Protein AF-A0AAQ6IM57-F1 (afdb_monomer)

Structure (mmCIF, N/CA/C/O backbone):
data_AF-A0AAQ6IM57-F1
#
_entry.id   AF-A0AAQ6IM57-F1
#
loop_
_atom_site.group_PDB
_atom_site.id
_atom_site.type_symbol
_atom_site.label_atom_id
_atom_site.label_alt_id
_atom_site.label_comp_id
_atom_site.label_asym_id
_atom_site.label_entity_id
_atom_site.label_seq_id
_atom_site.pdbx_PDB_ins_code
_atom_site.Cartn_x
_atom_site.Cartn_y
_atom_site.Cartn_z
_atom_site.occupancy
_atom_site.B_iso_or_equiv
_atom_site.auth_seq_id
_atom_site.auth_comp_id
_atom_site.auth_asym_id
_atom_site.auth_atom_id
_atom_site.pdbx_PDB_model_num
ATOM 1 N N . MET A 1 1 ? -88.766 -4.071 154.453 1.00 49.75 1 MET A N 1
ATOM 2 C CA . MET A 1 1 ? -87.566 -4.905 154.187 1.00 49.75 1 MET A CA 1
ATOM 3 C C . MET A 1 1 ? -87.719 -5.924 153.037 1.00 49.75 1 MET A C 1
ATOM 5 O O . MET A 1 1 ? -86.747 -6.610 152.748 1.00 49.75 1 MET A O 1
ATOM 9 N N . ALA A 1 2 ? -88.861 -6.014 152.330 1.00 54.53 2 ALA A N 1
ATOM 10 C CA . ALA A 1 2 ? -89.051 -6.990 151.239 1.00 54.53 2 ALA A CA 1
ATOM 11 C C . ALA A 1 2 ? -88.450 -6.570 149.874 1.00 54.53 2 ALA A C 1
ATOM 13 O O . ALA A 1 2 ? -87.960 -7.420 149.140 1.00 54.53 2 ALA A O 1
ATOM 14 N N . GLY A 1 3 ? -88.419 -5.270 149.544 1.00 58.91 3 GLY A N 1
ATOM 15 C CA . GLY A 1 3 ? -88.018 -4.805 148.203 1.00 58.91 3 GLY A CA 1
ATOM 16 C C . GLY A 1 3 ? -86.523 -4.918 147.870 1.00 58.91 3 GLY A C 1
ATOM 17 O O . GLY A 1 3 ? -86.163 -5.169 146.726 1.00 58.91 3 GLY A O 1
ATOM 18 N N . ILE A 1 4 ? -85.636 -4.787 148.859 1.00 63.66 4 ILE A N 1
ATOM 19 C CA . ILE A 1 4 ? -84.183 -4.710 148.613 1.00 63.66 4 ILE A CA 1
ATOM 20 C C . ILE A 1 4 ? -83.611 -6.070 148.181 1.00 63.66 4 ILE A C 1
ATOM 22 O O . ILE A 1 4 ? -82.753 -6.132 147.306 1.00 63.66 4 ILE A O 1
ATOM 26 N N . LYS A 1 5 ? -84.134 -7.176 148.727 1.00 54.88 5 LYS A N 1
ATOM 27 C CA . LYS A 1 5 ? -83.675 -8.532 148.377 1.00 54.88 5 LYS A CA 1
ATOM 28 C C . LYS A 1 5 ? -84.007 -8.899 146.925 1.00 54.88 5 LYS A C 1
ATOM 30 O O . LYS A 1 5 ? -83.177 -9.495 146.246 1.00 54.88 5 LYS A O 1
ATOM 35 N N . ALA A 1 6 ? -85.181 -8.496 146.434 1.00 61.88 6 ALA A N 1
ATOM 36 C CA . ALA A 1 6 ? -85.581 -8.726 145.046 1.00 61.88 6 ALA A CA 1
ATOM 37 C C . ALA A 1 6 ? -84.719 -7.921 144.058 1.00 61.88 6 ALA A C 1
ATOM 39 O O . ALA A 1 6 ? -84.318 -8.441 143.021 1.00 61.88 6 ALA A O 1
ATOM 40 N N . LEU A 1 7 ? -84.380 -6.677 144.408 1.00 71.62 7 LEU A N 1
ATOM 41 C CA . LEU A 1 7 ? -83.592 -5.785 143.554 1.00 71.62 7 LEU A CA 1
ATOM 42 C C . LEU A 1 7 ? -82.141 -6.268 143.401 1.00 71.62 7 LEU A C 1
ATOM 44 O O . LEU A 1 7 ? -81.594 -6.237 142.302 1.00 71.62 7 LEU A O 1
ATOM 48 N N . ILE A 1 8 ? -81.554 -6.796 144.481 1.00 69.62 8 ILE A N 1
ATOM 49 C CA . ILE A 1 8 ? -80.212 -7.397 144.459 1.00 69.62 8 ILE A CA 1
ATOM 50 C C . ILE A 1 8 ? -80.204 -8.703 143.650 1.00 69.62 8 ILE A C 1
ATOM 52 O O . ILE A 1 8 ? -79.289 -8.935 142.865 1.00 69.62 8 ILE A O 1
ATOM 56 N N . SER A 1 9 ? -81.232 -9.548 143.785 1.00 65.44 9 SER A N 1
ATOM 57 C CA . SER A 1 9 ? -81.333 -10.770 142.975 1.00 65.44 9 SER A CA 1
ATOM 58 C C . SER A 1 9 ? -81.480 -10.458 141.483 1.00 65.44 9 SER A C 1
ATOM 60 O O . SER A 1 9 ? -80.925 -11.173 140.650 1.00 65.44 9 SER A O 1
ATOM 62 N N . LEU A 1 10 ? -82.218 -9.398 141.143 1.00 70.50 10 LEU A N 1
ATOM 63 C CA . LEU A 1 10 ? -82.420 -8.974 139.761 1.00 70.50 10 LEU A CA 1
ATOM 64 C C . LEU A 1 10 ? -81.133 -8.405 139.153 1.00 70.50 10 LEU A C 1
ATOM 66 O O . LEU A 1 10 ? -80.792 -8.752 138.023 1.00 70.50 10 LEU A O 1
ATOM 70 N N . SER A 1 11 ? -80.395 -7.574 139.900 1.00 67.75 11 SER A N 1
ATOM 71 C CA . SER A 1 11 ? -79.124 -7.023 139.418 1.00 67.75 11 SER A CA 1
ATOM 72 C C . SER A 1 11 ? -78.070 -8.113 139.224 1.00 67.75 11 SER A C 1
ATOM 74 O O . SER A 1 11 ? -77.354 -8.097 138.224 1.00 67.75 11 SER A O 1
ATOM 76 N N . PHE A 1 12 ? -78.024 -9.105 140.118 1.00 70.62 12 PHE A N 1
ATOM 77 C CA . PHE A 1 12 ? -77.094 -10.225 140.007 1.00 70.62 12 PHE A CA 1
ATOM 78 C C . PHE A 1 12 ? -77.422 -11.135 138.814 1.00 70.62 12 PHE A C 1
ATOM 80 O O . PHE A 1 12 ? -76.532 -11.476 138.036 1.00 70.62 12 PHE A O 1
ATOM 87 N N . GLY A 1 13 ? -78.703 -11.461 138.603 1.00 73.62 13 GLY A N 1
ATOM 88 C CA . GLY A 1 13 ? -79.141 -12.223 137.428 1.00 73.62 13 GLY A CA 1
ATOM 89 C C . GLY A 1 13 ? -78.864 -11.494 136.107 1.00 73.62 13 GLY A C 1
ATOM 90 O O . GLY A 1 13 ? -78.391 -12.108 135.151 1.00 73.62 13 GLY A O 1
ATOM 91 N N . GLY A 1 14 ? -79.083 -10.175 136.067 1.00 72.88 14 GLY A N 1
ATOM 92 C CA . GLY A 1 14 ? -78.789 -9.347 134.894 1.00 72.88 14 GLY A CA 1
ATOM 93 C C . GLY A 1 14 ? -77.295 -9.278 134.563 1.00 72.88 14 GLY A C 1
ATOM 94 O O . GLY A 1 14 ? -76.915 -9.426 133.402 1.00 72.88 14 GLY A O 1
ATOM 95 N N . ALA A 1 15 ? -76.439 -9.118 135.576 1.00 74.81 15 ALA A N 1
ATOM 96 C CA . ALA A 1 15 ? -74.989 -9.088 135.391 1.00 74.81 15 ALA A CA 1
ATOM 97 C C . ALA A 1 15 ? -74.440 -10.429 134.871 1.00 74.81 15 ALA A C 1
ATOM 99 O O . ALA A 1 15 ? -73.600 -10.442 133.972 1.00 74.81 15 ALA A O 1
ATOM 100 N N . ILE A 1 16 ? -74.953 -11.555 135.381 1.00 76.50 16 ILE A N 1
ATOM 101 C CA . ILE A 1 16 ? -74.572 -12.894 134.909 1.00 76.50 16 ILE A CA 1
ATOM 102 C C . ILE A 1 16 ? -75.012 -13.110 133.454 1.00 76.50 16 ILE A C 1
ATOM 104 O O . ILE A 1 16 ? -74.217 -13.581 132.643 1.00 76.50 16 ILE A O 1
ATOM 108 N N . GLY A 1 17 ? -76.240 -12.721 133.096 1.00 72.94 17 GLY A N 1
ATOM 109 C CA . GLY A 1 17 ? -76.742 -12.836 131.722 1.00 72.94 17 GLY A CA 1
ATOM 110 C C . GLY A 1 17 ? -75.932 -12.017 130.709 1.00 72.94 17 GLY A C 1
ATOM 111 O O . GLY A 1 17 ? -75.596 -12.519 129.638 1.00 72.94 17 GLY A O 1
ATOM 112 N N . LEU A 1 18 ? -75.551 -10.785 131.065 1.00 70.31 18 LEU A N 1
ATOM 113 C CA . LEU A 1 18 ? -74.711 -9.929 130.217 1.00 70.31 18 LEU A CA 1
ATOM 114 C C . LEU A 1 18 ? -73.282 -10.470 130.064 1.00 70.31 18 LEU A C 1
ATOM 116 O O . LEU A 1 18 ? -72.720 -10.407 128.971 1.00 70.31 18 LEU A O 1
ATOM 120 N N . MET A 1 19 ? -72.712 -11.047 131.126 1.00 71.19 19 MET A N 1
ATOM 121 C CA . MET A 1 19 ? -71.402 -11.706 131.072 1.00 71.19 19 MET A CA 1
ATOM 122 C C . MET A 1 19 ? -71.400 -12.912 130.127 1.00 71.19 19 MET A C 1
ATOM 124 O O . MET A 1 19 ? -70.510 -13.014 129.286 1.00 71.19 19 MET A O 1
ATOM 128 N N . PHE A 1 20 ? -72.403 -13.795 130.205 1.00 69.75 20 PHE A N 1
ATOM 129 C CA . PHE A 1 20 ? -72.496 -14.946 129.297 1.00 69.75 20 PHE A CA 1
ATOM 130 C C . PHE A 1 20 ? -72.681 -14.532 127.830 1.00 69.75 20 PHE A C 1
ATOM 132 O O . PHE A 1 20 ? -72.116 -15.172 126.944 1.00 69.75 20 PHE A O 1
ATOM 139 N N . LEU A 1 21 ? -73.410 -13.444 127.562 1.00 71.25 21 LEU A N 1
ATOM 140 C CA . LEU A 1 21 ? -73.594 -12.919 126.207 1.00 71.25 21 LEU A CA 1
ATOM 141 C C . LEU A 1 21 ? -72.287 -12.365 125.615 1.00 71.25 21 LEU A C 1
ATOM 143 O O . LEU A 1 21 ? -71.954 -12.666 124.469 1.00 71.25 21 LEU A O 1
ATOM 147 N N . MET A 1 22 ? -71.529 -11.591 126.400 1.00 70.81 22 MET A N 1
ATOM 148 C CA . MET A 1 22 ? -70.221 -11.080 125.976 1.00 70.81 22 MET A CA 1
ATOM 149 C C . MET A 1 22 ? -69.204 -12.204 125.780 1.00 70.81 22 MET A C 1
ATOM 151 O O . MET A 1 22 ? -68.445 -12.172 124.815 1.00 70.81 22 MET A O 1
ATOM 155 N N . LEU A 1 23 ? -69.235 -13.238 126.628 1.00 68.31 23 LEU A N 1
ATOM 156 C CA . LEU A 1 23 ? -68.392 -14.419 126.455 1.00 68.31 23 LEU A CA 1
ATOM 157 C C . LEU A 1 23 ? -68.743 -15.169 125.159 1.00 68.31 23 LEU A C 1
ATOM 159 O O . LEU A 1 23 ? -67.844 -15.553 124.422 1.00 68.31 23 LEU A O 1
ATOM 163 N N . GLY A 1 24 ? -70.032 -15.292 124.823 1.00 66.44 24 GLY A N 1
ATOM 164 C CA . GLY A 1 24 ? -70.489 -15.876 123.557 1.00 66.44 24 GLY A CA 1
ATOM 165 C C . GLY A 1 24 ? -70.050 -15.101 122.307 1.00 66.44 24 GLY A C 1
ATOM 166 O O . GLY A 1 24 ? -69.837 -15.714 121.267 1.00 66.44 24 GLY A O 1
ATOM 167 N N . CYS A 1 25 ? -69.857 -13.781 122.414 1.00 62.34 25 CYS A N 1
ATOM 168 C CA . CYS A 1 25 ? -69.345 -12.937 121.327 1.00 62.34 25 CYS A CA 1
ATOM 169 C C . CYS A 1 25 ? -67.805 -12.924 121.230 1.00 62.34 25 CYS A C 1
ATOM 171 O O . CYS A 1 25 ? -67.272 -12.419 120.248 1.00 62.34 25 CYS A O 1
ATOM 173 N N . ALA A 1 26 ? -67.095 -13.442 122.240 1.00 59.19 26 ALA A N 1
ATOM 174 C CA . ALA A 1 26 ? -65.631 -13.424 122.329 1.00 59.19 26 ALA A CA 1
ATOM 175 C C . ALA A 1 26 ? -64.972 -14.786 122.031 1.00 59.19 26 ALA A C 1
ATOM 177 O O . ALA A 1 26 ? -63.744 -14.888 122.058 1.00 59.19 26 ALA A O 1
ATOM 178 N N . LEU A 1 27 ? -65.752 -15.844 121.759 1.00 59.72 27 LEU A N 1
ATOM 179 C CA . LEU A 1 27 ? -65.190 -17.129 121.339 1.00 59.72 27 LEU A CA 1
ATOM 180 C C . LEU A 1 27 ? -64.710 -17.054 119.871 1.00 59.72 27 LEU A C 1
ATOM 182 O O . LEU A 1 27 ? -65.524 -16.817 118.979 1.00 59.72 27 LEU A O 1
ATOM 186 N N . PRO A 1 28 ? -63.432 -17.369 119.581 1.00 56.47 28 PRO A N 1
ATOM 187 C CA . PRO A 1 28 ? -62.804 -17.192 118.261 1.00 56.47 28 PRO A CA 1
ATOM 188 C C . PRO A 1 28 ? -63.335 -18.128 117.161 1.00 56.47 28 PRO A C 1
ATOM 190 O O . PRO A 1 28 ? -62.934 -18.022 116.008 1.00 56.47 28 PRO A O 1
ATOM 193 N N . VAL A 1 29 ? -64.226 -19.063 117.503 1.00 56.31 29 VAL A N 1
ATOM 194 C CA . VAL A 1 29 ? -64.855 -19.991 116.546 1.00 56.31 29 VAL A CA 1
ATOM 195 C C . VAL A 1 29 ? -66.086 -19.362 115.874 1.00 56.31 29 VAL A C 1
ATOM 197 O O . VAL A 1 29 ? -66.493 -19.800 114.803 1.00 56.31 29 VAL A O 1
ATOM 200 N N . TYR A 1 30 ? -66.654 -18.304 116.460 1.00 56.94 30 TYR A N 1
ATOM 201 C CA . TYR A 1 30 ? -67.825 -17.595 115.943 1.00 56.94 30 TYR A CA 1
ATOM 202 C C . TYR A 1 30 ? -67.564 -16.087 115.970 1.00 56.94 30 TYR A C 1
ATOM 204 O O . TYR A 1 30 ? -68.219 -15.358 116.710 1.00 56.94 30 TYR A O 1
ATOM 212 N N . ASP A 1 31 ? -66.592 -15.641 115.169 1.00 52.56 31 ASP A N 1
ATOM 213 C CA . ASP A 1 31 ? -66.135 -14.247 115.014 1.00 52.56 31 ASP A CA 1
ATOM 214 C C . ASP A 1 31 ? -67.212 -13.357 114.352 1.00 52.56 31 ASP A C 1
ATOM 216 O O . ASP A 1 31 ? -67.130 -12.909 113.208 1.00 52.56 31 ASP A O 1
ATOM 220 N N . LYS A 1 32 ? -68.356 -13.270 115.026 1.00 62.59 32 LYS A N 1
ATOM 221 C CA . LYS A 1 32 ? -69.653 -12.939 114.451 1.00 62.59 32 LYS A CA 1
ATOM 222 C C . LYS A 1 32 ? -70.500 -12.263 115.525 1.00 62.59 32 LYS A C 1
ATOM 224 O O . LYS A 1 32 ? -71.170 -12.910 116.323 1.00 62.59 32 LYS A O 1
ATOM 229 N N . TYR A 1 33 ? -70.532 -10.934 115.494 1.00 59.81 33 TYR A N 1
ATOM 230 C CA . TYR A 1 33 ? -71.241 -10.087 116.464 1.00 59.81 33 TYR A CA 1
ATOM 231 C C . TYR A 1 33 ? -72.782 -10.094 116.337 1.00 59.81 33 TYR A C 1
ATOM 233 O O . TYR A 1 33 ? -73.464 -9.300 116.985 1.00 59.81 33 TYR A O 1
ATOM 241 N N . TRP A 1 34 ? -73.361 -10.994 115.534 1.00 61.22 34 TRP A N 1
ATOM 242 C CA . TRP A 1 34 ? -74.810 -11.107 115.306 1.00 61.22 34 TRP A CA 1
ATOM 243 C C . TRP A 1 34 ? -75.671 -11.259 116.582 1.00 61.22 34 TRP A C 1
ATOM 245 O O . TRP A 1 34 ? -76.750 -10.662 116.618 1.00 61.22 34 TRP A O 1
ATOM 255 N N . PRO A 1 35 ? -75.236 -11.951 117.662 1.00 59.62 35 PRO A N 1
ATOM 256 C CA . PRO A 1 35 ? -76.005 -12.036 118.910 1.00 59.62 35 PRO A CA 1
ATOM 257 C C . PRO A 1 35 ? -76.187 -10.688 119.620 1.00 59.62 35 PRO A C 1
ATOM 259 O O . PRO A 1 35 ? -77.103 -10.526 120.422 1.00 59.62 35 PRO A O 1
ATOM 262 N N . LEU A 1 36 ? -75.352 -9.694 119.316 1.00 63.03 36 LEU A N 1
ATOM 263 C CA . LEU A 1 36 ? -75.440 -8.362 119.913 1.00 63.03 36 LEU A CA 1
ATOM 264 C C . LEU A 1 36 ? -76.657 -7.581 119.385 1.00 63.03 36 LEU A C 1
ATOM 266 O O . LEU A 1 36 ? -77.209 -6.733 120.082 1.00 63.03 36 LEU A O 1
ATOM 270 N N . PHE A 1 37 ? -77.152 -7.930 118.195 1.00 63.47 37 PHE A N 1
ATOM 271 C CA . PHE A 1 37 ? -78.381 -7.361 117.641 1.00 63.47 37 PHE A CA 1
ATOM 272 C C . PHE A 1 37 ? -79.637 -7.870 118.383 1.00 63.47 37 PHE A C 1
ATOM 274 O O . PHE A 1 37 ? -80.610 -7.131 118.540 1.00 63.47 37 PHE A O 1
ATOM 281 N N . LEU A 1 38 ? -79.592 -9.092 118.942 1.00 64.50 38 LEU A N 1
ATOM 282 C CA . LEU A 1 38 ? -80.638 -9.621 119.834 1.00 64.50 38 LEU A CA 1
ATOM 283 C C . LEU A 1 38 ? -80.748 -8.804 121.132 1.00 64.50 38 LEU A C 1
ATOM 285 O O . LEU A 1 38 ? -81.853 -8.608 121.636 1.00 64.50 38 LEU A O 1
ATOM 289 N N . LEU A 1 39 ? -79.628 -8.282 121.650 1.00 66.12 39 LEU A N 1
ATOM 290 C CA . LEU A 1 39 ? -79.601 -7.431 122.846 1.00 66.12 39 LEU A CA 1
ATOM 291 C C . LEU A 1 39 ? -80.349 -6.109 122.624 1.00 66.12 39 LEU A C 1
ATOM 293 O O . LEU A 1 39 ? -81.118 -5.684 123.486 1.00 66.12 39 LEU A O 1
ATOM 297 N N . PHE A 1 40 ? -80.164 -5.483 121.456 1.00 66.81 40 PHE A N 1
ATOM 298 C CA . PHE A 1 40 ? -80.878 -4.259 121.084 1.00 66.81 40 PHE A CA 1
ATOM 299 C C . PHE A 1 40 ? -82.399 -4.482 121.061 1.00 66.81 40 PHE A C 1
ATOM 301 O O . PHE A 1 40 ? -83.154 -3.722 121.670 1.00 66.81 40 PHE A O 1
ATOM 308 N N . PHE A 1 41 ? -82.853 -5.576 120.443 1.00 66.69 41 PHE A N 1
ATOM 309 C CA . PHE A 1 41 ? -84.271 -5.942 120.417 1.00 66.69 41 PHE A CA 1
ATOM 310 C C . PHE A 1 41 ? -84.838 -6.274 121.810 1.00 66.69 41 PHE A C 1
ATOM 312 O O . PHE A 1 41 ? -85.987 -5.935 122.103 1.00 66.69 41 PHE A O 1
ATOM 319 N N . TYR A 1 42 ? -84.036 -6.864 122.701 1.00 65.62 42 TYR A N 1
ATOM 320 C CA . TYR A 1 42 ? -84.451 -7.193 124.069 1.00 65.62 42 TYR A CA 1
ATOM 321 C C . TYR A 1 42 ? -84.683 -5.944 124.942 1.00 65.62 42 TYR A C 1
ATOM 323 O O . TYR A 1 42 ? -85.637 -5.905 125.719 1.00 65.62 42 TYR A O 1
ATOM 331 N N . ILE A 1 43 ? -83.863 -4.895 124.779 1.00 63.91 43 ILE A N 1
ATOM 332 C CA . ILE A 1 43 ? -84.022 -3.606 125.484 1.00 63.91 43 ILE A CA 1
ATOM 333 C C . ILE A 1 43 ? -85.232 -2.819 124.962 1.00 63.91 43 ILE A C 1
ATOM 335 O O . ILE A 1 43 ? -85.903 -2.139 125.739 1.00 63.91 43 ILE A O 1
ATOM 339 N N . LEU A 1 44 ? -85.541 -2.916 123.665 1.00 63.94 44 LEU A N 1
ATOM 340 C CA . LEU A 1 44 ? -86.701 -2.239 123.077 1.00 63.94 44 LEU A CA 1
ATOM 341 C C . LEU A 1 44 ? -88.040 -2.882 123.472 1.00 63.94 44 LEU A C 1
ATOM 343 O O . LEU A 1 44 ? -89.048 -2.185 123.519 1.00 63.94 44 LEU A O 1
ATOM 347 N N . SER A 1 45 ? -88.067 -4.178 123.791 1.00 64.06 45 SER A N 1
ATOM 348 C CA . SER A 1 45 ? -89.289 -4.935 124.114 1.00 64.06 45 SER A CA 1
ATOM 349 C C . SER A 1 45 ? -90.183 -4.338 125.230 1.00 64.06 45 SER A C 1
ATOM 351 O O . SER A 1 45 ? -91.398 -4.263 125.039 1.00 64.06 45 SER A O 1
ATOM 353 N N . PRO A 1 46 ? -89.666 -3.845 126.376 1.00 58.50 46 PRO A N 1
ATOM 354 C CA . PRO A 1 46 ? -90.504 -3.230 127.415 1.00 58.50 46 PRO A CA 1
ATOM 355 C C . PRO A 1 46 ? -90.978 -1.800 127.096 1.00 58.50 46 PRO A C 1
ATOM 357 O O . PRO A 1 46 ? -91.885 -1.301 127.765 1.00 58.50 46 PRO A O 1
ATOM 360 N N . ILE A 1 47 ? -90.396 -1.123 126.099 1.00 61.50 47 ILE A N 1
ATOM 361 C CA . ILE A 1 47 ? -90.678 0.293 125.805 1.00 61.50 47 ILE A CA 1
ATOM 362 C C . ILE A 1 47 ? -92.142 0.512 125.362 1.00 61.50 47 ILE A C 1
ATOM 364 O O . ILE A 1 47 ? -92.802 1.376 125.944 1.00 61.50 47 ILE A O 1
ATOM 368 N N . PRO A 1 48 ? -92.722 -0.282 124.440 1.00 58.31 48 PRO A N 1
ATOM 369 C CA . PRO A 1 48 ? -94.118 -0.128 124.026 1.00 58.31 48 PRO A CA 1
ATOM 370 C C . PRO A 1 48 ? -95.109 -0.436 125.154 1.00 58.31 48 PRO A C 1
ATOM 372 O O . PRO A 1 48 ? -96.126 0.245 125.291 1.00 58.31 48 PRO A O 1
ATOM 375 N N . TYR A 1 49 ? -94.794 -1.417 126.010 1.00 59.78 49 TYR A N 1
ATOM 376 C CA . TYR A 1 49 ? -95.623 -1.767 127.166 1.00 59.78 49 TYR A CA 1
ATOM 377 C C . TYR A 1 49 ? -95.663 -0.623 128.190 1.00 59.78 49 TYR A C 1
ATOM 379 O O . TYR A 1 49 ? -96.738 -0.241 128.659 1.00 59.78 49 TYR A O 1
ATOM 387 N N . CYS A 1 50 ? -94.509 -0.011 128.473 1.00 59.69 50 CYS A N 1
ATOM 388 C CA . CYS A 1 50 ? -94.398 1.153 129.351 1.00 59.69 50 CYS A CA 1
ATOM 389 C C . CYS A 1 50 ? -95.120 2.394 128.803 1.00 59.69 50 CYS A C 1
ATOM 391 O O . CYS A 1 50 ? -95.714 3.133 129.588 1.00 59.69 50 CYS A O 1
ATOM 393 N N . ILE A 1 51 ? -95.099 2.619 127.484 1.00 59.56 51 ILE A N 1
ATOM 394 C CA . ILE A 1 51 ? -95.810 3.736 126.841 1.00 59.56 51 ILE A CA 1
ATOM 395 C C . ILE A 1 51 ? -97.326 3.522 126.919 1.00 59.56 51 ILE A C 1
ATOM 397 O O . ILE A 1 51 ? -98.037 4.425 127.353 1.00 59.56 51 ILE A O 1
ATOM 401 N N . SER A 1 52 ? -97.818 2.314 126.612 1.00 56.44 52 SER A N 1
ATOM 402 C CA . SER A 1 52 ? -99.258 2.013 126.680 1.00 56.44 52 SER A CA 1
ATOM 403 C C . SER A 1 52 ? -99.839 2.229 128.081 1.00 56.44 52 SER A C 1
ATOM 405 O O . SER A 1 52 ? -100.961 2.701 128.223 1.00 56.44 52 SER A O 1
ATOM 407 N N . ARG A 1 53 ? -99.053 1.953 129.131 1.00 56.12 53 ARG A N 1
ATOM 408 C CA . ARG A 1 53 ? -99.492 2.078 130.525 1.00 56.12 53 ARG A CA 1
ATOM 409 C C . ARG A 1 53 ? -99.566 3.527 131.013 1.00 56.12 53 ARG A C 1
ATOM 411 O O . ARG A 1 53 ? -100.340 3.792 131.918 1.00 56.12 53 ARG A O 1
ATOM 418 N N . ARG A 1 54 ? -98.794 4.449 130.424 1.00 58.97 54 ARG A N 1
ATOM 419 C CA . ARG A 1 54 ? -98.842 5.886 130.763 1.00 58.97 54 ARG A CA 1
ATOM 420 C C . ARG A 1 54 ? -99.972 6.640 130.059 1.00 58.97 54 ARG A C 1
ATOM 422 O O . ARG A 1 54 ? -100.347 7.705 130.521 1.00 58.97 54 ARG A O 1
ATOM 429 N N . VAL A 1 55 ? -100.493 6.105 128.954 1.00 56.06 55 VAL A N 1
ATOM 430 C CA . VAL A 1 55 ? -101.584 6.720 128.171 1.00 56.06 55 VAL A CA 1
ATOM 431 C C . VAL A 1 55 ? -102.973 6.314 128.697 1.00 56.06 55 VAL A C 1
ATOM 433 O O . VAL A 1 55 ? -103.964 6.951 128.370 1.00 56.06 55 VAL A O 1
ATOM 436 N N . VAL A 1 56 ? -103.058 5.283 129.546 1.00 53.22 56 VAL A N 1
ATOM 437 C CA . VAL A 1 56 ? -104.318 4.791 130.143 1.00 53.22 56 VAL A CA 1
ATOM 438 C C . VAL A 1 56 ? -104.884 5.733 131.214 1.00 53.22 56 VAL A C 1
ATOM 440 O O . VAL A 1 56 ? -106.080 5.673 131.474 1.00 53.22 56 VAL A O 1
ATOM 443 N N . ASP A 1 57 ? -104.066 6.605 131.807 1.00 53.12 57 ASP A N 1
ATOM 444 C CA . ASP A 1 57 ? -104.511 7.442 132.929 1.00 53.12 57 ASP A CA 1
ATOM 445 C C . ASP A 1 57 ? -105.282 8.706 132.502 1.00 53.12 57 ASP A C 1
ATOM 447 O O . ASP A 1 57 ? -105.963 9.291 133.336 1.00 53.12 57 ASP A O 1
ATOM 451 N N . ASP A 1 58 ? -105.272 9.084 131.218 1.00 50.78 58 ASP A N 1
ATOM 452 C CA . ASP A 1 58 ? -106.025 10.241 130.722 1.00 50.78 58 ASP A CA 1
ATOM 453 C C . ASP A 1 58 ? -106.702 9.935 129.370 1.00 50.78 58 ASP A C 1
ATOM 455 O O . ASP A 1 58 ? -106.049 9.877 128.329 1.00 50.78 58 ASP A O 1
ATOM 459 N N . THR A 1 59 ? -108.041 9.875 129.362 1.00 49.75 59 THR A N 1
ATOM 460 C CA . THR A 1 59 ? -108.947 9.875 128.182 1.00 49.75 59 THR A CA 1
ATOM 461 C C . THR A 1 59 ? -109.333 8.498 127.596 1.00 49.75 59 THR A C 1
ATOM 463 O O . THR A 1 59 ? -108.605 7.879 126.819 1.00 49.75 59 THR A O 1
ATOM 466 N N . ASP A 1 60 ? -110.578 8.079 127.853 1.00 56.59 60 ASP A N 1
ATOM 467 C CA . ASP A 1 60 ? -111.142 6.740 127.573 1.00 56.59 60 ASP A CA 1
ATOM 468 C C . ASP A 1 60 ? -111.248 6.310 126.088 1.00 56.59 60 ASP A C 1
ATOM 470 O O . ASP A 1 60 ? -111.628 5.177 125.799 1.00 56.59 60 ASP A O 1
ATOM 474 N N . SER A 1 61 ? -110.908 7.160 125.111 1.00 55.53 61 SER A N 1
ATOM 475 C CA . SER A 1 61 ? -111.049 6.838 123.671 1.00 55.53 61 SER A CA 1
ATOM 476 C C . SER A 1 61 ? -109.726 6.533 122.949 1.00 55.53 61 SER A C 1
ATOM 478 O O . SER A 1 61 ? -109.710 5.731 122.019 1.00 55.53 61 SER A O 1
ATOM 480 N N . ALA A 1 62 ? -108.601 7.126 123.373 1.00 52.97 62 ALA A N 1
ATOM 481 C CA . ALA A 1 62 ? -107.285 6.943 122.733 1.00 52.97 62 ALA A CA 1
ATOM 482 C C . ALA A 1 62 ? -106.526 5.689 123.229 1.00 52.97 62 ALA A C 1
ATOM 484 O O . ALA A 1 62 ? -105.588 5.211 122.586 1.00 52.97 62 ALA A O 1
ATOM 485 N N . SER A 1 63 ? -106.962 5.126 124.358 1.00 58.62 63 SER A N 1
ATOM 486 C CA . SER A 1 63 ? -106.306 4.027 125.078 1.00 58.62 63 SER A CA 1
ATOM 487 C C . SER A 1 63 ? -106.262 2.693 124.302 1.00 58.62 63 SER A C 1
ATOM 489 O O . SER A 1 63 ? -105.258 1.978 124.345 1.00 58.62 63 SER A O 1
ATOM 491 N N . ASN A 1 64 ? -107.291 2.370 123.506 1.00 61.25 64 ASN A N 1
ATOM 492 C CA . ASN A 1 64 ? -107.368 1.075 122.811 1.00 61.25 64 ASN A CA 1
ATOM 493 C C . ASN A 1 64 ? -106.399 0.959 121.616 1.00 61.25 64 ASN A C 1
ATOM 495 O O . ASN A 1 64 ? -105.753 -0.075 121.452 1.00 61.25 64 ASN A O 1
ATOM 499 N N . ALA A 1 65 ? -106.217 2.025 120.828 1.00 62.19 65 ALA A N 1
ATOM 500 C CA . ALA A 1 65 ? -105.331 2.013 119.657 1.00 62.19 65 ALA A CA 1
ATOM 501 C C . ALA A 1 65 ? -103.839 1.961 120.039 1.00 62.19 65 ALA A C 1
ATOM 503 O O . ALA A 1 65 ? -103.044 1.262 119.410 1.00 62.19 65 ALA A O 1
ATOM 504 N N . CYS A 1 66 ? -103.448 2.669 121.105 1.00 61.25 66 CYS A N 1
ATOM 505 C CA . CYS A 1 66 ? -102.067 2.665 121.594 1.00 61.25 66 CYS A CA 1
ATOM 506 C C . CYS A 1 66 ? -101.659 1.281 122.130 1.00 61.25 66 CYS A C 1
ATOM 508 O O . CYS A 1 66 ? -100.523 0.836 121.949 1.00 61.25 66 CYS A O 1
ATOM 510 N N . LYS A 1 67 ? -102.609 0.562 122.737 1.00 61.41 67 LYS A N 1
ATOM 511 C CA . LYS A 1 67 ? -102.405 -0.799 123.237 1.00 61.41 67 LYS A CA 1
ATOM 512 C C . LYS A 1 67 ? -102.226 -1.816 122.106 1.00 61.41 67 LYS A C 1
ATOM 514 O O . LYS A 1 67 ? -101.323 -2.646 122.190 1.00 61.41 67 LYS A O 1
ATOM 519 N N . GLU A 1 68 ? -103.019 -1.728 121.038 1.00 67.12 68 GLU A N 1
ATOM 520 C CA . GLU A 1 68 ? -102.854 -2.593 119.860 1.00 67.12 68 GLU A CA 1
ATOM 521 C C . GLU A 1 68 ? -101.530 -2.335 119.131 1.00 67.12 68 GLU A C 1
ATOM 523 O O . GLU A 1 68 ? -100.814 -3.284 118.804 1.00 67.12 68 GLU A O 1
ATOM 528 N N . LEU A 1 69 ? -101.139 -1.066 118.963 1.00 67.12 69 LEU A N 1
ATOM 529 C CA . LEU A 1 69 ? -99.848 -0.703 118.370 1.00 67.12 69 LEU A CA 1
ATOM 530 C C . LEU A 1 69 ? -98.672 -1.253 119.196 1.00 67.12 69 LEU A C 1
ATOM 532 O O . LEU A 1 69 ? -97.702 -1.764 118.637 1.00 67.12 69 LEU A O 1
ATOM 536 N N . ALA A 1 70 ? -98.761 -1.191 120.528 1.00 64.81 70 ALA A N 1
ATOM 537 C CA . ALA A 1 70 ? -97.728 -1.718 121.414 1.00 64.81 70 ALA A CA 1
ATOM 538 C C . ALA A 1 70 ? -97.569 -3.244 121.300 1.00 64.81 70 ALA A C 1
ATOM 540 O O . ALA A 1 70 ? -96.443 -3.753 121.300 1.00 64.81 70 ALA A O 1
ATOM 541 N N . ILE A 1 71 ? -98.679 -3.975 121.162 1.00 66.56 71 ILE A N 1
ATOM 542 C CA . ILE A 1 71 ? -98.675 -5.429 120.938 1.00 66.56 71 ILE A CA 1
ATOM 543 C C . ILE A 1 71 ? -98.123 -5.763 119.542 1.00 66.56 71 ILE A C 1
ATOM 545 O O . ILE A 1 71 ? -97.322 -6.686 119.390 1.00 66.56 71 ILE A O 1
ATOM 549 N N . PHE A 1 72 ? -98.474 -4.985 118.517 1.00 72.12 72 PHE A N 1
ATOM 550 C CA . PHE A 1 72 ? -97.953 -5.188 117.164 1.00 72.12 72 PHE A CA 1
ATOM 551 C C . PHE A 1 72 ? -96.436 -4.967 117.094 1.00 72.12 72 PHE A C 1
ATOM 553 O O . PHE A 1 72 ? -95.702 -5.796 116.552 1.00 72.12 72 PHE A O 1
ATOM 560 N N . LEU A 1 73 ? -95.944 -3.888 117.711 1.00 69.19 73 LEU A N 1
ATOM 561 C CA . LEU A 1 73 ? -94.521 -3.554 117.713 1.00 69.19 73 LEU A CA 1
ATOM 562 C C . LEU A 1 73 ? -93.688 -4.594 118.474 1.00 69.19 73 LEU A C 1
ATOM 564 O O . LEU A 1 73 ? -92.629 -5.001 118.001 1.00 69.19 73 LEU A O 1
ATOM 568 N N . THR A 1 74 ? -94.177 -5.073 119.621 1.00 66.25 74 THR A N 1
ATOM 569 C CA . THR A 1 74 ? -93.498 -6.137 120.381 1.00 66.25 74 THR A CA 1
ATOM 570 C C . THR A 1 74 ? -93.442 -7.446 119.598 1.00 66.25 74 THR A C 1
ATOM 572 O O . THR A 1 74 ? -92.401 -8.100 119.580 1.00 66.25 74 THR A O 1
ATOM 575 N N . THR A 1 75 ? -94.501 -7.787 118.861 1.00 72.88 75 THR A N 1
ATOM 576 C CA . THR A 1 75 ? -94.512 -8.981 118.004 1.00 72.88 75 THR A CA 1
ATOM 577 C C . THR A 1 75 ? -93.516 -8.850 116.841 1.00 72.88 75 THR A C 1
ATOM 579 O O . THR A 1 75 ? -92.754 -9.779 116.574 1.00 72.88 75 THR A O 1
ATOM 582 N N . GLY A 1 76 ? -93.437 -7.678 116.198 1.00 71.06 76 GLY A N 1
ATOM 583 C CA . GLY A 1 76 ? -92.474 -7.406 115.123 1.00 71.06 76 GLY A CA 1
ATOM 584 C C . GLY A 1 76 ? -91.010 -7.447 115.581 1.00 71.06 76 GLY A C 1
ATOM 585 O O . GLY A 1 76 ? -90.156 -7.984 114.872 1.00 71.06 76 GLY A O 1
ATOM 586 N N . ILE A 1 77 ? -90.725 -6.953 116.790 1.00 71.75 77 ILE A N 1
ATOM 587 C CA . ILE A 1 77 ? -89.398 -7.030 117.422 1.00 71.75 77 ILE A CA 1
ATOM 588 C C . ILE A 1 77 ? -88.996 -8.492 117.666 1.00 71.75 77 ILE A C 1
ATOM 590 O O . ILE A 1 77 ? -87.879 -8.886 117.330 1.00 71.75 77 ILE A O 1
ATOM 594 N N . VAL A 1 78 ? -89.908 -9.319 118.187 1.00 69.19 78 VAL A N 1
ATOM 595 C CA . VAL A 1 78 ? -89.638 -10.742 118.453 1.00 69.19 78 VAL A CA 1
ATOM 596 C C . VAL A 1 78 ? -89.410 -11.519 117.155 1.00 69.19 78 VAL A C 1
ATOM 598 O O . VAL A 1 78 ? -88.447 -12.273 117.055 1.00 69.19 78 VAL A O 1
ATOM 601 N N . ILE A 1 79 ? -90.237 -11.309 116.128 1.00 76.12 79 ILE A N 1
ATOM 602 C CA . ILE A 1 79 ? -90.072 -11.989 114.833 1.00 76.12 79 ILE A CA 1
ATOM 603 C C . ILE A 1 79 ? -88.745 -11.589 114.167 1.00 76.12 79 ILE A C 1
ATOM 605 O O . ILE A 1 79 ? -88.030 -12.446 113.648 1.00 76.12 79 ILE A O 1
ATOM 609 N N . SER A 1 80 ? -88.374 -10.307 114.231 1.00 70.50 80 SER A N 1
ATOM 610 C CA . SER A 1 80 ? -87.114 -9.804 113.662 1.00 70.50 80 SER A CA 1
ATOM 611 C C . SER A 1 80 ? -85.884 -10.373 114.373 1.00 70.50 80 SER A C 1
ATOM 613 O O . SER A 1 80 ? -84.894 -10.698 113.717 1.00 70.50 80 SER A O 1
ATOM 615 N N . ALA A 1 81 ? -85.966 -10.554 115.695 1.00 67.31 81 ALA A N 1
ATOM 616 C CA . ALA A 1 81 ? -84.917 -11.181 116.492 1.00 67.31 81 ALA A CA 1
ATOM 617 C C . ALA A 1 81 ? -84.624 -12.624 116.032 1.00 67.31 81 ALA A C 1
ATOM 619 O O . ALA A 1 81 ? -83.462 -13.019 115.965 1.00 67.31 81 ALA A O 1
ATOM 620 N N . PHE A 1 82 ? -85.647 -13.390 115.640 1.00 65.88 82 PHE A N 1
ATOM 621 C CA . PHE A 1 82 ? -85.461 -14.757 115.138 1.00 65.88 82 PHE A CA 1
ATOM 622 C C . PHE A 1 82 ? -85.135 -14.838 113.635 1.00 65.88 82 PHE A C 1
ATOM 624 O O . PHE A 1 82 ? -84.433 -15.757 113.219 1.00 65.88 82 PHE A O 1
ATOM 631 N N . GLY A 1 83 ? -85.612 -13.900 112.809 1.00 67.19 83 GLY A N 1
ATOM 632 C CA . GLY A 1 83 ? -85.456 -13.965 111.348 1.00 67.19 83 GLY A CA 1
ATOM 633 C C . GLY A 1 83 ? -84.097 -13.495 110.812 1.00 67.19 83 GLY A C 1
ATOM 634 O O . GLY A 1 83 ? -83.551 -14.101 109.889 1.00 67.19 83 GLY A O 1
ATOM 635 N N . LEU A 1 84 ? -83.526 -12.432 111.385 1.00 66.19 84 LEU A N 1
ATOM 636 C CA . LEU A 1 84 ? -82.321 -11.778 110.855 1.00 66.19 84 LEU A CA 1
ATOM 637 C C . LEU A 1 84 ? -81.055 -12.669 110.849 1.00 66.19 84 LEU A C 1
ATOM 639 O O . LEU A 1 84 ? -80.341 -12.666 109.843 1.00 66.19 84 LEU A O 1
ATOM 643 N N . PRO A 1 85 ? -80.773 -13.472 111.897 1.00 63.06 85 PRO A N 1
ATOM 644 C CA . PRO A 1 85 ? -79.579 -14.323 111.932 1.00 63.06 85 PRO A CA 1
ATOM 645 C C . PRO A 1 85 ? -79.559 -15.408 110.841 1.00 63.06 85 PRO A C 1
ATOM 647 O O . PRO A 1 85 ? -78.491 -15.834 110.407 1.00 63.06 85 PRO A O 1
ATOM 650 N N . ILE A 1 86 ? -80.731 -15.845 110.369 1.00 67.56 86 ILE A N 1
ATOM 651 C CA . ILE A 1 86 ? -80.870 -16.933 109.388 1.00 67.56 86 ILE A CA 1
ATOM 652 C C . ILE A 1 86 ? -80.523 -16.464 107.968 1.00 67.56 86 ILE A C 1
ATOM 654 O O . ILE A 1 86 ? -79.948 -17.224 107.188 1.00 67.56 86 ILE A O 1
ATOM 658 N N . VAL A 1 87 ? -80.845 -15.215 107.623 1.00 68.31 87 VAL A N 1
ATOM 659 C CA . VAL A 1 87 ? -80.621 -14.669 106.274 1.00 68.31 87 VAL A CA 1
ATOM 660 C C . VAL A 1 87 ? -79.130 -14.449 106.007 1.00 68.31 87 VAL A C 1
ATOM 662 O O . VAL A 1 87 ? -78.630 -14.803 104.941 1.00 68.31 87 VAL A O 1
ATOM 665 N N . PHE A 1 88 ? -78.394 -13.941 106.996 1.00 64.69 88 PHE A N 1
ATOM 666 C CA . PHE A 1 88 ? -76.963 -13.662 106.853 1.00 64.69 88 PHE A CA 1
ATOM 667 C C . PHE A 1 88 ? -76.098 -14.920 106.739 1.00 64.69 88 PHE A C 1
ATOM 669 O O . PHE A 1 88 ? -75.092 -14.900 106.036 1.00 64.69 88 PHE A O 1
ATOM 676 N N . ALA A 1 89 ? -76.507 -16.033 107.354 1.00 62.31 89 ALA A N 1
ATOM 677 C CA . ALA A 1 89 ? -75.775 -17.296 107.259 1.00 62.31 89 ALA A CA 1
ATOM 678 C C . ALA A 1 89 ? -75.772 -17.899 105.839 1.00 62.31 89 ALA A C 1
ATOM 680 O O . ALA A 1 89 ? -74.875 -18.670 105.511 1.00 62.31 89 ALA A O 1
ATOM 681 N N . ARG A 1 90 ? -76.751 -17.559 104.987 1.00 63.03 90 ARG A N 1
ATOM 682 C CA . ARG A 1 90 ? -76.834 -18.086 103.612 1.00 63.03 90 ARG A CA 1
ATOM 683 C C . ARG A 1 90 ? -76.077 -17.246 102.580 1.00 63.03 90 ARG A C 1
ATOM 685 O O . ARG A 1 90 ? -75.588 -17.804 101.610 1.00 63.03 90 ARG A O 1
ATOM 692 N N . ALA A 1 91 ? -75.930 -15.940 102.801 1.00 65.06 91 ALA A N 1
ATOM 693 C CA . ALA A 1 91 ? -75.317 -15.031 101.827 1.00 65.06 91 ALA A CA 1
ATOM 694 C C . ALA A 1 91 ? -73.790 -15.201 101.664 1.00 65.06 91 ALA A C 1
ATOM 696 O O . ALA A 1 91 ? -73.243 -14.863 100.618 1.00 65.06 91 ALA A O 1
ATOM 697 N N . GLU A 1 92 ? -73.087 -15.714 102.677 1.00 65.50 92 GLU A N 1
ATOM 698 C CA . GLU A 1 92 ? -71.627 -15.894 102.609 1.00 65.50 92 GLU A CA 1
ATOM 699 C C . GLU A 1 92 ? -71.195 -17.107 101.783 1.00 65.50 92 GLU A C 1
ATOM 701 O O . GLU A 1 92 ? -70.137 -17.067 101.159 1.00 65.50 92 GLU A O 1
ATOM 706 N N . VAL A 1 93 ? -72.003 -18.168 101.754 1.00 65.88 93 VAL A N 1
ATOM 707 C CA . VAL A 1 93 ? -71.661 -19.406 101.037 1.00 65.88 93 VAL A CA 1
ATOM 708 C C . VAL A 1 93 ? -71.668 -19.164 99.524 1.00 65.88 93 VAL A C 1
ATOM 710 O O . VAL A 1 93 ? -70.694 -19.484 98.847 1.00 65.88 93 VAL A O 1
ATOM 713 N N . ASP A 1 94 ? -72.691 -18.474 99.015 1.00 70.88 94 ASP A N 1
ATOM 714 C CA . ASP A 1 94 ? -72.836 -18.190 97.580 1.00 70.88 94 ASP A CA 1
ATOM 715 C C . ASP A 1 94 ? -71.719 -17.282 97.028 1.00 70.88 94 ASP A C 1
ATOM 717 O O . ASP A 1 94 ? -71.295 -17.418 95.877 1.00 70.88 94 ASP A O 1
ATOM 721 N N . LEU A 1 95 ? -71.204 -16.353 97.842 1.00 73.06 95 LEU A N 1
ATOM 722 C CA . LEU A 1 95 ? -70.163 -15.413 97.416 1.00 73.06 95 LEU A CA 1
ATOM 723 C C . LEU A 1 95 ? -68.791 -16.089 97.270 1.00 73.06 95 LEU A C 1
ATOM 725 O O . LEU A 1 95 ? -68.023 -15.755 96.363 1.00 73.06 95 LEU A O 1
ATOM 729 N N . VAL A 1 96 ? -68.481 -17.040 98.154 1.00 72.75 96 VAL A N 1
ATOM 730 C CA . VAL A 1 96 ? -67.202 -17.761 98.147 1.00 72.75 96 VAL A CA 1
ATOM 731 C C . VAL A 1 96 ? -67.114 -18.700 96.942 1.00 72.75 96 VAL A C 1
ATOM 733 O O . VAL A 1 96 ? -66.074 -18.741 96.277 1.00 72.75 96 VAL A O 1
ATOM 736 N N . ASP A 1 97 ? -68.206 -19.384 96.601 1.00 73.00 97 ASP A N 1
ATOM 737 C CA . ASP A 1 97 ? -68.244 -20.289 95.448 1.00 73.00 97 ASP A CA 1
ATOM 738 C C . ASP A 1 97 ? -68.123 -19.534 94.112 1.00 73.00 97 ASP A C 1
ATOM 740 O O . ASP A 1 97 ? -67.353 -19.940 93.233 1.00 73.00 97 ASP A O 1
ATOM 744 N N . LEU A 1 98 ? -68.773 -18.370 93.984 1.00 76.81 98 LEU A N 1
ATOM 745 C CA . LEU A 1 98 ? -68.685 -17.526 92.787 1.00 76.81 98 LEU A CA 1
ATOM 746 C C . LEU A 1 98 ? -67.255 -17.006 92.537 1.00 76.81 98 LEU A C 1
ATOM 748 O O . LEU A 1 98 ? -66.775 -16.982 91.399 1.00 76.81 98 LEU A O 1
ATOM 752 N N . LEU A 1 99 ? -66.553 -16.597 93.599 1.00 75.56 99 LEU A N 1
ATOM 753 C CA . LEU A 1 99 ? -65.173 -16.112 93.508 1.00 75.56 99 LEU A CA 1
ATOM 754 C C . LEU A 1 99 ? -64.206 -17.223 93.090 1.00 75.56 99 LEU A C 1
ATOM 756 O O . LEU A 1 99 ? -63.315 -16.989 92.271 1.00 75.56 99 LEU A O 1
ATOM 760 N N . ARG A 1 100 ? -64.407 -18.443 93.597 1.00 72.12 100 ARG A N 1
ATOM 761 C CA . ARG A 1 100 ? -63.566 -19.599 93.268 1.00 72.12 100 ARG A CA 1
ATOM 762 C C . ARG A 1 100 ? -63.688 -19.987 91.795 1.00 72.12 100 ARG A C 1
ATOM 764 O O . ARG A 1 100 ? -62.680 -20.261 91.148 1.00 72.12 100 ARG A O 1
ATOM 771 N N . GLN A 1 101 ? -64.903 -19.941 91.252 1.00 78.38 101 GLN A N 1
ATOM 772 C CA . GLN A 1 101 ? -65.174 -20.266 89.852 1.00 78.38 101 GLN A CA 1
ATOM 773 C C . GLN A 1 101 ? -64.572 -19.229 88.885 1.00 78.38 101 GLN A C 1
ATOM 775 O O . GLN A 1 101 ? -64.021 -19.594 87.846 1.00 78.38 101 GLN A O 1
ATOM 780 N N . ARG A 1 102 ? -64.591 -17.939 89.254 1.00 82.06 102 ARG A N 1
ATOM 781 C CA . ARG A 1 102 ? -63.948 -16.862 88.478 1.00 82.06 102 ARG A CA 1
ATOM 782 C C . ARG A 1 102 ? -62.424 -16.958 88.459 1.00 82.06 102 ARG A C 1
ATOM 784 O O . ARG A 1 102 ? -61.813 -16.655 87.440 1.00 82.06 102 ARG A O 1
ATOM 791 N N . LEU A 1 103 ? -61.817 -17.374 89.568 1.00 80.88 103 LEU A N 1
ATOM 792 C CA . LEU A 1 103 ? -60.362 -17.465 89.693 1.00 80.88 103 LEU A CA 1
ATOM 793 C C . LEU A 1 103 ? -59.787 -18.592 88.818 1.00 80.88 103 LEU A C 1
ATOM 795 O O . LEU A 1 103 ? -58.751 -18.401 88.194 1.00 80.88 103 LEU A O 1
ATOM 799 N N . VAL A 1 104 ? -60.491 -19.724 88.699 1.00 77.75 104 VAL A N 1
ATOM 800 C CA . VAL A 1 104 ? -60.097 -20.826 87.798 1.00 77.75 104 VAL A CA 1
ATOM 801 C C . VAL A 1 104 ? -60.141 -20.398 86.328 1.00 77.75 104 VAL A C 1
ATOM 803 O O . VAL A 1 104 ? -59.171 -20.622 85.609 1.00 77.75 104 VAL A O 1
ATOM 806 N N . LEU A 1 105 ? -61.213 -19.721 85.897 1.00 74.62 105 LEU A N 1
ATOM 807 C CA . LEU A 1 105 ? -61.317 -19.203 84.526 1.00 74.62 105 LEU A CA 1
ATOM 808 C C . LEU A 1 105 ? -60.223 -18.173 84.209 1.00 74.62 105 LEU A C 1
ATOM 810 O O . LEU A 1 105 ? -59.617 -18.247 83.145 1.00 74.62 105 LEU A O 1
ATOM 814 N N . LEU A 1 106 ? -59.926 -17.263 85.147 1.00 71.19 106 LEU A N 1
ATOM 815 C CA . LEU A 1 106 ? -58.845 -16.282 84.995 1.00 71.19 106 LEU A CA 1
ATOM 816 C C . LEU A 1 106 ? -57.458 -16.936 84.909 1.00 71.19 106 LEU A C 1
ATOM 818 O O . LEU A 1 106 ? -56.596 -16.442 84.189 1.00 71.19 106 LEU A O 1
ATOM 822 N N . VAL A 1 107 ? -57.228 -18.046 85.618 1.00 75.62 107 VAL A N 1
ATOM 823 C CA . VAL A 1 107 ? -55.962 -18.794 85.550 1.00 75.62 107 VAL A CA 1
ATOM 824 C C . VAL A 1 107 ? -55.811 -19.529 84.214 1.00 75.62 107 VAL A C 1
ATOM 826 O O . VAL A 1 107 ? -54.727 -19.491 83.639 1.00 75.62 107 VAL A O 1
ATOM 829 N N . GLU A 1 108 ? -56.871 -20.151 83.686 1.00 74.62 108 GLU A N 1
ATOM 830 C CA . GLU A 1 108 ? -56.843 -20.790 82.356 1.00 74.62 108 GLU A CA 1
ATOM 831 C C . GLU A 1 108 ? -56.749 -19.780 81.199 1.00 74.62 108 GLU A C 1
ATOM 833 O O . GLU A 1 108 ? -56.183 -20.068 80.144 1.00 74.62 108 GLU A O 1
ATOM 838 N N . GLU A 1 109 ? -57.333 -18.592 81.349 1.00 71.12 109 GLU A N 1
ATOM 839 C CA . GLU A 1 109 ? -57.161 -17.489 80.397 1.00 71.12 109 GLU A CA 1
ATOM 840 C C . GLU A 1 109 ? -55.722 -16.959 80.450 1.00 71.12 109 GLU A C 1
ATOM 842 O O . GLU A 1 109 ? -55.048 -16.911 79.424 1.00 71.12 109 GLU A O 1
ATOM 847 N N . SER A 1 110 ? -55.184 -16.740 81.656 1.00 73.50 110 SER A N 1
ATOM 848 C CA . SER A 1 110 ? -53.791 -16.333 81.853 1.00 73.50 110 SER A CA 1
ATOM 849 C C . SER A 1 110 ? -52.775 -17.367 81.350 1.00 73.50 110 SER A C 1
ATOM 851 O O . SER A 1 110 ? -51.709 -16.973 80.872 1.00 73.50 110 SER A O 1
ATOM 853 N N . SER A 1 111 ? -53.064 -18.672 81.435 1.00 77.56 111 SER A N 1
ATOM 854 C CA . SER A 1 111 ? -52.166 -19.706 80.907 1.00 77.56 111 SER A CA 1
ATOM 855 C C . SER A 1 111 ? -52.153 -19.719 79.380 1.00 77.56 111 SER A C 1
ATOM 857 O O . SER A 1 111 ? -51.079 -19.807 78.791 1.00 77.56 111 SER A O 1
ATOM 859 N N . ARG A 1 112 ? -53.322 -19.573 78.738 1.00 80.75 112 ARG A N 1
ATOM 860 C CA . ARG A 1 112 ? -53.435 -19.470 77.274 1.00 80.75 112 ARG A CA 1
ATOM 861 C C . ARG A 1 112 ? -52.751 -18.211 76.750 1.00 80.75 112 ARG A C 1
ATOM 863 O O . ARG A 1 112 ? -51.997 -18.300 75.785 1.00 80.75 112 ARG A O 1
ATOM 870 N N . ASP A 1 113 ? -52.934 -17.081 77.427 1.00 82.75 113 ASP A N 1
ATOM 871 C CA . ASP A 1 113 ? -52.262 -15.827 77.082 1.00 82.75 113 ASP A CA 1
ATOM 872 C C . ASP A 1 113 ? -50.740 -15.954 77.188 1.00 82.75 113 ASP A C 1
ATOM 874 O O . ASP A 1 113 ? -50.026 -15.535 76.280 1.00 82.75 113 ASP A O 1
ATOM 878 N N . MET A 1 114 ? -50.226 -16.594 78.246 1.00 81.50 114 MET A N 1
ATOM 879 C CA . MET A 1 114 ? -48.790 -16.842 78.418 1.00 81.50 114 MET A CA 1
ATOM 880 C C . MET A 1 114 ? -48.213 -17.740 77.311 1.00 81.50 114 MET A C 1
ATOM 882 O O . MET A 1 114 ? -47.078 -17.540 76.873 1.00 81.50 114 MET A O 1
ATOM 886 N N . GLU A 1 115 ? -48.988 -18.710 76.829 1.00 86.12 115 GLU A N 1
ATOM 887 C CA . GLU A 1 115 ? -48.592 -19.622 75.755 1.00 86.12 115 GLU A CA 1
ATOM 888 C C . GLU A 1 115 ? -48.563 -18.921 74.388 1.00 86.12 115 GLU A C 1
ATOM 890 O O . GLU A 1 115 ? -47.595 -19.076 73.638 1.00 86.12 115 GLU A O 1
ATOM 895 N N . VAL A 1 116 ? -49.556 -18.067 74.113 1.00 86.00 116 VAL A N 1
ATOM 896 C CA . VAL A 1 116 ? -49.594 -17.197 72.926 1.00 86.00 116 VAL A CA 1
ATOM 897 C C . VAL A 1 116 ? -48.431 -16.206 72.945 1.00 86.00 116 VAL A C 1
ATOM 899 O O . VAL A 1 116 ? -47.729 -16.071 71.946 1.00 86.00 116 VAL A O 1
ATOM 902 N N . LEU A 1 117 ? -48.157 -15.561 74.083 1.00 85.75 117 LEU A N 1
ATOM 903 C CA . LEU A 1 117 ? -47.033 -14.629 74.232 1.00 85.75 117 LEU A CA 1
ATOM 904 C C . LEU A 1 117 ? -45.685 -15.324 74.004 1.00 85.75 117 LEU A C 1
ATOM 906 O O . LEU A 1 117 ? -44.797 -14.761 73.363 1.00 85.75 117 LEU A O 1
ATOM 910 N N . ARG A 1 118 ? -45.543 -16.571 74.474 1.00 90.62 118 ARG A N 1
ATOM 911 C CA . ARG A 1 118 ? -44.351 -17.389 74.222 1.00 90.62 118 ARG A CA 1
ATOM 912 C C . ARG A 1 118 ? -44.201 -17.728 72.738 1.00 90.62 118 ARG A C 1
ATOM 914 O O . ARG A 1 118 ? -43.089 -17.650 72.217 1.00 90.62 118 ARG A O 1
ATOM 921 N N . GLN A 1 119 ? -45.293 -18.078 72.060 1.00 92.69 119 GLN A N 1
ATOM 922 C CA . GLN A 1 119 ? -45.272 -18.369 70.628 1.00 92.69 119 GLN A CA 1
ATOM 923 C C . GLN A 1 119 ? -44.927 -17.121 69.805 1.00 92.69 119 GLN A C 1
ATOM 925 O O . GLN A 1 119 ? -43.991 -17.168 69.008 1.00 92.69 119 GLN A O 1
ATOM 930 N N . VAL A 1 120 ? -45.579 -15.986 70.075 1.00 94.00 120 VAL A N 1
ATOM 931 C CA . VAL A 1 120 ? -45.276 -14.697 69.431 1.00 94.00 120 VAL A CA 1
ATOM 932 C C . VAL A 1 120 ? -43.823 -14.286 69.679 1.00 94.00 120 VAL A C 1
ATOM 934 O O . VAL A 1 120 ? -43.148 -13.858 68.750 1.00 94.00 120 VAL A O 1
ATOM 937 N N . GLY A 1 121 ? -43.295 -14.479 70.892 1.00 92.06 121 GLY A N 1
ATOM 938 C CA . GLY A 1 121 ? -41.885 -14.217 71.194 1.00 92.06 121 GLY A CA 1
ATOM 939 C C . GLY A 1 121 ? -40.918 -15.091 70.385 1.00 92.06 121 GLY A C 1
ATOM 940 O O . GLY A 1 121 ? -39.895 -14.599 69.910 1.00 92.06 121 GLY A O 1
ATOM 941 N N . SER A 1 122 ? -41.249 -16.371 70.179 1.00 92.12 122 SER A N 1
ATOM 942 C CA . SER A 1 122 ? -40.435 -17.275 69.355 1.00 92.12 122 SER A CA 1
ATOM 943 C C . SER A 1 122 ? -40.476 -16.925 67.864 1.00 92.12 122 SER A C 1
ATOM 945 O O . SER A 1 122 ? -39.443 -16.979 67.197 1.00 92.12 122 SER A O 1
ATOM 947 N N . GLU A 1 123 ? -41.634 -16.500 67.350 1.00 95.62 123 GLU A N 1
ATOM 948 C CA . GLU A 1 123 ? -41.768 -16.038 65.968 1.00 95.62 123 GLU A CA 1
ATOM 949 C C . GLU A 1 123 ? -41.053 -14.704 65.751 1.00 95.62 123 GLU A C 1
ATOM 951 O O . GLU A 1 123 ? -40.359 -14.556 64.751 1.00 95.62 123 GLU A O 1
ATOM 956 N N . LEU A 1 124 ? -41.125 -13.773 66.708 1.00 94.06 124 LEU A N 1
ATOM 957 C CA . LEU A 1 124 ? -40.403 -12.501 66.641 1.00 94.06 124 LEU A CA 1
ATOM 958 C C . LEU A 1 124 ? -38.882 -12.716 66.609 1.00 94.06 124 LEU A C 1
ATOM 960 O O . LEU A 1 124 ? -38.195 -12.099 65.802 1.00 94.06 124 LEU A O 1
ATOM 964 N N . LEU A 1 125 ? -38.355 -13.627 67.436 1.00 93.44 125 LEU A N 1
ATOM 965 C CA . LEU A 1 125 ? -36.934 -13.995 67.416 1.00 93.44 125 LEU A CA 1
ATOM 966 C C . LEU A 1 125 ? -36.526 -14.665 66.096 1.00 93.44 125 LEU A C 1
ATOM 968 O O . LEU A 1 125 ? -35.450 -14.386 65.567 1.00 93.44 125 LEU A O 1
ATOM 972 N N . CYS A 1 126 ? -37.382 -15.533 65.549 1.00 93.38 126 CYS A N 1
ATOM 973 C CA . CYS A 1 126 ? -37.162 -16.151 64.241 1.00 93.38 126 CYS A CA 1
ATOM 974 C C . CYS A 1 126 ? -37.138 -15.095 63.124 1.00 93.38 126 CYS A C 1
ATOM 976 O O . CYS A 1 126 ? -36.224 -15.088 62.297 1.00 93.38 126 CYS A O 1
ATOM 978 N N . LEU A 1 127 ? -38.093 -14.158 63.146 1.00 94.56 127 LEU A N 1
ATOM 979 C CA . LEU A 1 127 ? -38.171 -13.040 62.209 1.00 94.56 127 LEU A CA 1
ATOM 980 C C . LEU A 1 127 ? -36.937 -12.145 62.309 1.00 94.56 127 LEU A C 1
ATOM 982 O O . LEU A 1 127 ? -36.316 -11.886 61.284 1.00 94.56 127 LEU A O 1
ATOM 986 N N . GLN A 1 128 ? -36.514 -11.773 63.516 1.00 94.81 128 GLN A N 1
ATOM 987 C CA . GLN A 1 128 ? -35.314 -10.964 63.732 1.00 94.81 128 GLN A CA 1
ATOM 988 C C . GLN A 1 128 ? -34.046 -11.671 63.222 1.00 94.81 128 GLN A C 1
ATOM 990 O O . GLN A 1 128 ? -33.196 -11.057 62.583 1.00 94.81 128 GLN A O 1
ATOM 995 N N . SER A 1 129 ? -33.920 -12.986 63.432 1.00 94.88 129 SER A N 1
ATOM 996 C CA . SER A 1 129 ? -32.806 -13.751 62.858 1.00 94.88 129 SER A CA 1
ATOM 997 C C . SER A 1 129 ? -32.854 -13.790 61.328 1.00 94.88 129 SER A C 1
ATOM 999 O O . SER A 1 129 ? -31.802 -13.793 60.687 1.00 94.88 129 SER A O 1
ATOM 1001 N N . SER A 1 130 ? -34.050 -13.868 60.740 1.00 93.31 130 SER A N 1
ATOM 1002 C CA . SER A 1 130 ? -34.221 -13.855 59.287 1.00 93.31 130 SER A CA 1
ATOM 1003 C C . SER A 1 130 ? -33.954 -12.475 58.684 1.00 93.31 130 SER A C 1
ATOM 1005 O O . SER A 1 130 ? -33.378 -12.407 57.604 1.00 93.31 130 SER A O 1
ATOM 1007 N N . GLU A 1 131 ? -34.287 -11.402 59.404 1.00 94.25 131 GLU A N 1
ATOM 1008 C CA . GLU A 1 131 ? -34.021 -10.008 59.042 1.00 94.25 131 GLU A CA 1
ATOM 1009 C C . GLU A 1 131 ? -32.517 -9.755 58.955 1.00 94.25 131 GLU A C 1
ATOM 1011 O O . GLU A 1 131 ? -32.039 -9.372 57.894 1.00 94.25 131 GLU A O 1
ATOM 1016 N N . VAL A 1 132 ? -31.752 -10.116 59.991 1.00 95.12 132 VAL A N 1
ATOM 1017 C CA . VAL A 1 132 ? -30.281 -9.992 59.985 1.00 95.12 132 VAL A CA 1
ATOM 1018 C C . VAL A 1 132 ? -29.651 -10.787 58.835 1.00 95.12 132 VAL A C 1
ATOM 1020 O O . VAL A 1 132 ? -28.699 -10.345 58.193 1.00 95.12 132 VAL A O 1
ATOM 1023 N N . LYS A 1 133 ? -30.185 -11.977 58.531 1.00 95.69 133 LYS A N 1
ATOM 1024 C CA . LYS A 1 133 ? -29.710 -12.776 57.393 1.00 95.69 133 LYS A CA 1
ATOM 1025 C C . LYS A 1 133 ? -30.040 -12.114 56.051 1.00 95.69 133 LYS A C 1
ATOM 1027 O O . LYS A 1 133 ? -29.240 -12.205 55.122 1.00 95.69 133 LYS A O 1
ATOM 1032 N N . LEU A 1 134 ? -31.208 -11.483 55.941 1.00 95.88 134 LEU A N 1
ATOM 1033 C CA . LEU A 1 134 ? -31.626 -10.764 54.743 1.00 95.88 134 LEU A CA 1
ATOM 1034 C C . LEU A 1 134 ? -30.789 -9.496 54.544 1.00 95.88 134 LEU A C 1
ATOM 1036 O O . LEU A 1 134 ? -30.362 -9.246 53.423 1.00 95.88 134 LEU A O 1
ATOM 1040 N N . GLU A 1 135 ? -30.492 -8.757 55.615 1.00 95.19 135 GLU A N 1
ATOM 1041 C CA . GLU A 1 135 ? -29.576 -7.610 55.593 1.00 95.19 135 GLU A CA 1
ATOM 1042 C C . GLU A 1 135 ? -28.200 -8.014 55.051 1.00 95.19 135 GLU A C 1
ATOM 1044 O O . GLU A 1 135 ? -27.720 -7.396 54.104 1.00 95.19 135 GLU A O 1
ATOM 1049 N N . GLY A 1 136 ? -27.621 -9.116 55.543 1.00 95.88 136 GLY A N 1
ATOM 1050 C CA . GLY A 1 136 ? -26.340 -9.618 55.032 1.00 95.88 136 GLY A CA 1
ATOM 1051 C C . GLY A 1 136 ? -26.372 -9.984 53.541 1.00 95.88 136 GLY A C 1
ATOM 1052 O O . GLY A 1 136 ? -25.443 -9.660 52.804 1.00 95.88 136 GLY A O 1
ATOM 1053 N N . LEU A 1 137 ? -27.459 -10.602 53.063 1.00 97.44 137 LEU A N 1
ATOM 1054 C CA . LEU A 1 137 ? -27.630 -10.902 51.633 1.00 97.44 137 LEU A CA 1
ATOM 1055 C C . LEU A 1 137 ? -27.800 -9.635 50.784 1.00 97.44 137 LEU A C 1
ATOM 1057 O O . LEU A 1 137 ? -27.347 -9.600 49.641 1.00 97.44 137 LEU A O 1
ATOM 1061 N N . VAL A 1 138 ? -28.454 -8.600 51.317 1.00 97.62 138 VAL A N 1
ATOM 1062 C CA . VAL A 1 138 ? -28.599 -7.306 50.636 1.00 97.62 138 VAL A CA 1
ATOM 1063 C C . VAL A 1 138 ? -27.250 -6.598 50.535 1.00 97.62 138 VAL A C 1
ATOM 1065 O O . VAL A 1 138 ? -26.936 -6.062 49.473 1.00 97.62 138 VAL A O 1
ATOM 1068 N N . GLU A 1 139 ? -26.435 -6.629 51.590 1.00 96.69 139 GLU A N 1
ATOM 1069 C CA . GLU A 1 139 ? -25.073 -6.088 51.561 1.00 96.69 139 GLU A CA 1
ATOM 1070 C C . GLU A 1 139 ? -24.187 -6.825 50.550 1.00 96.69 139 GLU A C 1
ATOM 1072 O O . GLU A 1 139 ? -23.514 -6.178 49.746 1.00 96.69 139 GLU A O 1
ATOM 1077 N N . GLU A 1 140 ? -24.229 -8.161 50.524 1.00 97.12 140 GLU A N 1
ATOM 1078 C CA . GLU A 1 140 ? -23.474 -8.971 49.561 1.00 97.12 140 GLU A CA 1
ATOM 1079 C C . GLU A 1 140 ? -23.918 -8.694 48.118 1.00 97.12 140 GLU A C 1
ATOM 1081 O O . GLU A 1 140 ? -23.083 -8.455 47.244 1.00 97.12 140 GLU A O 1
ATOM 1086 N N . LEU A 1 141 ? -25.231 -8.622 47.872 1.00 97.38 141 LEU A N 1
ATOM 1087 C CA . LEU A 1 141 ? -25.773 -8.274 46.559 1.00 97.38 141 LEU A CA 1
ATOM 1088 C C . LEU A 1 141 ? -25.370 -6.854 46.138 1.00 97.38 141 LEU A C 1
ATOM 1090 O O . LEU A 1 141 ? -25.071 -6.620 44.966 1.00 97.38 141 LEU A O 1
ATOM 10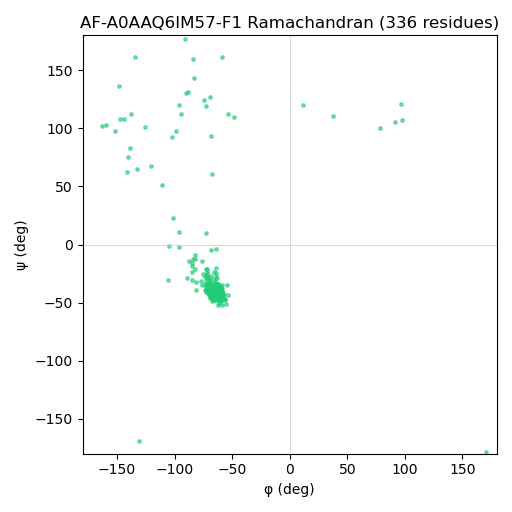94 N N . HIS A 1 142 ? -25.350 -5.902 47.074 1.00 97.69 142 HIS A N 1
ATOM 1095 C CA . HIS A 1 142 ? -24.915 -4.537 46.799 1.00 97.69 142 HIS A CA 1
ATOM 1096 C C . HIS A 1 142 ? -23.419 -4.480 46.471 1.00 97.69 142 HIS A C 1
ATOM 1098 O O . HIS A 1 142 ? -23.037 -3.843 45.488 1.00 97.69 142 HIS A O 1
ATOM 1104 N N . ALA A 1 143 ? -22.583 -5.185 47.235 1.00 97.44 143 ALA A N 1
ATOM 1105 C CA . ALA A 1 143 ? -21.150 -5.288 46.982 1.00 97.44 143 ALA A CA 1
ATOM 1106 C C . ALA A 1 143 ? -20.860 -5.953 45.627 1.00 97.44 143 ALA A C 1
ATOM 1108 O O . ALA A 1 143 ? -20.036 -5.456 44.857 1.00 97.44 143 ALA A O 1
ATOM 1109 N N . GLU A 1 144 ? -21.575 -7.028 45.281 1.00 97.31 144 GLU A N 1
ATOM 1110 C CA . GLU A 1 144 ? -21.431 -7.675 43.978 1.00 97.31 144 GLU A CA 1
ATOM 1111 C C . GLU A 1 144 ? -21.920 -6.775 42.833 1.00 97.31 144 GLU A C 1
ATOM 1113 O O . GLU A 1 144 ? -21.267 -6.697 41.790 1.00 97.31 144 GLU A O 1
ATOM 1118 N N . ALA A 1 145 ? -23.023 -6.041 43.016 1.00 97.00 145 ALA A N 1
ATOM 1119 C CA . ALA A 1 145 ? -23.504 -5.077 42.028 1.00 97.00 145 ALA A CA 1
ATOM 1120 C C . ALA A 1 145 ? -22.487 -3.949 41.784 1.00 97.00 145 ALA A C 1
ATOM 1122 O O . ALA A 1 145 ? -22.211 -3.616 40.630 1.00 97.00 145 ALA A O 1
ATOM 1123 N N . GLN A 1 146 ? -21.884 -3.404 42.846 1.00 97.25 146 GLN A N 1
ATOM 1124 C CA . GLN A 1 146 ? -20.815 -2.408 42.742 1.00 97.25 146 GLN A CA 1
ATOM 1125 C C . GLN A 1 146 ? -19.569 -2.976 42.057 1.00 97.25 146 GLN A C 1
ATOM 1127 O O . GLN A 1 146 ? -18.996 -2.328 41.183 1.00 97.25 146 GLN A O 1
ATOM 1132 N N . HIS A 1 147 ? -19.167 -4.201 42.403 1.00 97.69 147 HIS A N 1
ATOM 1133 C CA . HIS A 1 147 ? -18.028 -4.858 41.770 1.00 97.69 147 HIS A CA 1
ATOM 1134 C C . HIS A 1 147 ? -18.262 -5.070 40.268 1.00 97.69 147 HIS A C 1
ATOM 1136 O O . HIS A 1 147 ? -17.403 -4.729 39.457 1.00 97.69 147 HIS A O 1
ATOM 1142 N N . ARG A 1 148 ? -19.447 -5.559 39.877 1.00 97.94 148 ARG A N 1
ATOM 1143 C CA . ARG A 1 148 ? -19.824 -5.719 38.463 1.00 97.94 148 ARG A CA 1
ATOM 1144 C C . ARG A 1 148 ? -19.860 -4.384 37.722 1.00 97.94 148 ARG A C 1
ATOM 1146 O O . ARG A 1 148 ? -19.426 -4.340 36.575 1.00 97.94 148 ARG A O 1
ATOM 1153 N N . ALA A 1 149 ? -20.331 -3.311 38.361 1.00 97.81 149 ALA A N 1
ATOM 1154 C CA . ALA A 1 149 ? -20.299 -1.970 37.783 1.00 97.81 149 ALA A CA 1
ATOM 1155 C C . ALA A 1 149 ? -18.856 -1.495 37.540 1.00 97.81 149 ALA A C 1
ATOM 1157 O O . ALA A 1 149 ? -18.533 -1.091 36.428 1.00 97.81 149 ALA A O 1
ATOM 1158 N N . ALA A 1 150 ? -17.966 -1.647 38.526 1.00 97.75 150 ALA A N 1
ATOM 1159 C CA . ALA A 1 150 ? -16.555 -1.285 38.386 1.00 97.75 150 ALA A CA 1
ATOM 1160 C C . ALA A 1 150 ? -15.841 -2.097 37.288 1.00 97.75 150 ALA A C 1
ATOM 1162 O O . ALA A 1 150 ? -15.060 -1.547 36.511 1.00 97.75 150 ALA A O 1
ATOM 1163 N N . VAL A 1 151 ? -16.129 -3.400 37.181 1.00 98.25 151 VAL A N 1
ATOM 1164 C CA . VAL A 1 151 ? -15.594 -4.252 36.104 1.00 98.25 151 VAL A CA 1
ATOM 1165 C C . VAL A 1 151 ? -16.128 -3.818 34.737 1.00 98.25 151 VAL A C 1
ATOM 1167 O O . VAL A 1 151 ? -15.359 -3.755 33.779 1.00 98.25 151 VAL A O 1
ATOM 1170 N N . ALA A 1 152 ? -17.419 -3.492 34.632 1.00 97.44 152 ALA A N 1
ATOM 1171 C CA . ALA A 1 152 ? -18.015 -3.016 33.387 1.00 97.44 152 ALA A CA 1
ATOM 1172 C C . ALA A 1 152 ? -17.404 -1.680 32.932 1.00 97.44 152 ALA A C 1
ATOM 1174 O O . ALA A 1 152 ? -17.060 -1.543 31.760 1.00 97.44 152 ALA A O 1
ATOM 1175 N N . GLU A 1 153 ? -17.204 -0.733 33.852 1.00 97.94 153 GLU A N 1
ATOM 1176 C CA . GLU A 1 153 ? -16.532 0.540 33.566 1.00 97.94 153 GLU A CA 1
ATOM 1177 C C . GLU A 1 153 ? -15.077 0.333 33.123 1.00 97.94 153 GLU A C 1
ATOM 1179 O O . GLU A 1 153 ? -14.641 0.941 32.144 1.00 97.94 153 GLU A O 1
ATOM 1184 N N . GLY A 1 154 ? -14.341 -0.572 33.780 1.00 97.94 154 GLY A N 1
ATOM 1185 C CA . GLY A 1 154 ? -12.974 -0.928 33.394 1.00 97.94 154 GLY A CA 1
ATOM 1186 C C . GLY A 1 154 ? -12.892 -1.510 31.980 1.00 97.94 154 GLY A C 1
ATOM 1187 O O . GLY A 1 154 ? -12.108 -1.037 31.159 1.00 97.94 154 GLY A O 1
ATOM 1188 N N . LEU A 1 155 ? -13.757 -2.478 31.663 1.00 98.25 155 LEU A N 1
ATOM 1189 C CA . LEU A 1 155 ? -13.839 -3.070 30.323 1.00 98.25 155 LEU A CA 1
ATOM 1190 C C . LEU A 1 155 ? -14.241 -2.041 29.262 1.00 98.25 155 LEU A C 1
ATOM 1192 O O . LEU A 1 155 ? -13.715 -2.060 28.151 1.00 98.25 155 LEU A O 1
ATOM 1196 N N . GLN A 1 156 ? -15.155 -1.126 29.587 1.00 97.94 156 GLN A N 1
ATOM 1197 C CA . GLN A 1 156 ? -15.571 -0.068 28.670 1.00 97.94 156 GLN A CA 1
ATOM 1198 C C . GLN A 1 156 ? -14.430 0.920 28.391 1.00 97.94 156 GLN A C 1
ATOM 1200 O O . GLN A 1 156 ? -14.251 1.333 27.243 1.00 97.94 156 GLN A O 1
ATOM 1205 N N . ALA A 1 157 ? -13.626 1.255 29.403 1.00 97.44 157 ALA A N 1
ATOM 1206 C CA . ALA A 1 157 ? -12.434 2.082 29.241 1.00 97.44 157 ALA A CA 1
ATOM 1207 C C . ALA A 1 157 ? -11.352 1.384 28.397 1.00 97.44 157 ALA A C 1
ATOM 1209 O O . ALA A 1 157 ? -10.779 2.011 27.505 1.00 97.44 157 ALA A O 1
ATOM 1210 N N . GLU A 1 158 ? -11.103 0.087 28.616 1.00 98.06 158 GLU A N 1
ATOM 1211 C CA . GLU A 1 158 ? -10.174 -0.699 27.791 1.00 98.06 158 GLU A CA 1
ATOM 1212 C C . GLU A 1 158 ? -10.631 -0.781 26.334 1.00 98.06 158 GLU A C 1
ATOM 1214 O O . GLU A 1 158 ? -9.832 -0.541 25.428 1.00 98.06 158 GLU A O 1
ATOM 1219 N N . LEU A 1 159 ? -11.918 -1.060 26.104 1.00 98.25 159 LEU A N 1
ATOM 1220 C CA . LEU A 1 159 ? -12.498 -1.115 24.764 1.00 98.25 159 LEU A CA 1
ATOM 1221 C C . LEU A 1 159 ? -12.371 0.237 24.051 1.00 98.25 159 LEU A C 1
ATOM 1223 O O . LEU A 1 159 ? -12.024 0.280 22.872 1.00 98.25 159 LEU A O 1
ATOM 1227 N N . HIS A 1 160 ? -12.612 1.342 24.761 1.00 97.94 160 HIS A N 1
ATOM 1228 C CA . HIS A 1 160 ? -12.444 2.684 24.209 1.00 97.94 160 HIS A CA 1
ATOM 1229 C C . HIS A 1 160 ? -10.979 2.974 23.861 1.00 97.94 160 HIS A C 1
ATOM 1231 O O . HIS A 1 160 ? -10.686 3.417 22.754 1.00 97.94 160 HIS A O 1
ATOM 1237 N N . ALA A 1 161 ? -10.045 2.656 24.761 1.00 97.94 161 ALA A N 1
ATOM 1238 C CA . ALA A 1 161 ? -8.618 2.843 24.517 1.00 97.94 161 ALA A CA 1
ATOM 1239 C C . ALA A 1 161 ? -8.104 1.976 23.352 1.00 97.94 161 ALA A C 1
ATOM 1241 O O . ALA A 1 161 ? -7.228 2.404 22.600 1.00 97.94 161 ALA A O 1
ATOM 1242 N N . GLU A 1 162 ? -8.623 0.756 23.193 1.00 97.88 162 GLU A N 1
ATOM 1243 C CA . GLU A 1 162 ? -8.316 -0.116 22.054 1.00 97.88 162 GLU A CA 1
ATOM 1244 C C . GLU A 1 162 ? -8.898 0.437 20.746 1.00 97.88 162 GLU A C 1
ATOM 1246 O O . GLU A 1 162 ? -8.220 0.427 19.717 1.00 97.88 162 GLU A O 1
ATOM 1251 N N . ALA A 1 163 ? -10.123 0.970 20.782 1.00 97.56 163 ALA A N 1
ATOM 1252 C CA . ALA A 1 163 ? -10.757 1.606 19.631 1.00 97.56 163 ALA A CA 1
ATOM 1253 C C . ALA A 1 163 ? -9.988 2.858 19.177 1.00 97.56 163 ALA A C 1
ATOM 1255 O O . ALA A 1 163 ? -9.741 3.019 17.984 1.00 97.56 163 ALA A O 1
ATOM 1256 N N . GLU A 1 164 ? -9.543 3.704 20.109 1.00 98.06 164 GLU A N 1
ATOM 1257 C CA . GLU A 1 164 ? -8.708 4.875 19.815 1.00 98.06 164 GLU A CA 1
ATOM 1258 C C . GLU A 1 164 ? -7.341 4.479 19.248 1.00 98.06 164 GLU A C 1
ATOM 1260 O O . GLU A 1 164 ? -6.900 5.044 18.247 1.00 98.06 164 GLU A O 1
ATOM 1265 N N . ARG A 1 165 ? -6.680 3.474 19.840 1.00 98.00 165 ARG A N 1
ATOM 1266 C CA . ARG A 1 165 ? -5.408 2.946 19.321 1.00 98.00 165 ARG A CA 1
ATOM 1267 C C . ARG A 1 165 ? -5.572 2.383 17.912 1.00 98.00 165 ARG A C 1
ATOM 1269 O O . ARG A 1 165 ? -4.768 2.694 17.034 1.00 98.00 165 ARG A O 1
ATOM 1276 N N . SER A 1 166 ? -6.633 1.615 17.679 1.00 97.62 166 SER A N 1
ATOM 1277 C CA . SER A 1 166 ? -6.969 1.085 16.356 1.00 97.62 166 SER A CA 1
ATOM 1278 C C . SER A 1 166 ? -7.229 2.212 15.354 1.00 97.62 166 SER A C 1
ATOM 1280 O O . SER A 1 166 ? -6.671 2.190 14.258 1.00 97.62 166 SER A O 1
ATOM 1282 N N . ALA A 1 167 ? -7.998 3.237 15.736 1.00 97.94 167 ALA A N 1
ATOM 1283 C CA . ALA A 1 167 ? -8.265 4.403 14.897 1.00 97.94 167 ALA A CA 1
ATOM 1284 C C . ALA A 1 167 ? -6.969 5.144 14.521 1.00 97.94 167 ALA A C 1
ATOM 1286 O O . ALA A 1 167 ? -6.719 5.368 13.336 1.00 97.94 167 ALA A O 1
ATOM 1287 N N . ALA A 1 168 ? -6.094 5.420 15.493 1.00 98.06 168 ALA A N 1
ATOM 1288 C CA . ALA A 1 168 ? -4.808 6.078 15.257 1.00 98.06 168 ALA A CA 1
ATOM 1289 C C . ALA A 1 168 ? -3.897 5.275 14.309 1.00 98.06 168 ALA A C 1
ATOM 1291 O O . ALA A 1 168 ? -3.267 5.842 13.413 1.00 98.06 168 ALA A O 1
ATOM 1292 N N . VAL A 1 169 ? -3.854 3.945 14.456 1.00 98.44 169 VAL A N 1
ATOM 1293 C CA . VAL A 1 169 ? -3.101 3.067 13.545 1.00 98.44 169 VAL A CA 1
ATOM 1294 C C . VAL A 1 169 ? -3.691 3.107 12.136 1.00 98.44 169 VAL A C 1
ATOM 1296 O O . VAL A 1 169 ? -2.939 3.224 11.168 1.00 98.44 169 VAL A O 1
ATOM 1299 N N . THR A 1 170 ? -5.019 3.049 11.999 1.00 97.69 170 THR A N 1
ATOM 1300 C CA . THR A 1 170 ? -5.663 3.118 10.679 1.00 97.69 170 THR A CA 1
ATOM 1301 C C . THR A 1 170 ? -5.439 4.460 9.991 1.00 97.69 170 THR A C 1
ATOM 1303 O O . THR A 1 170 ? -5.179 4.480 8.791 1.00 97.69 170 THR A O 1
ATOM 1306 N N . GLU A 1 171 ? -5.471 5.570 10.732 1.00 98.25 171 GLU A N 1
ATOM 1307 C CA . GLU A 1 171 ? -5.199 6.901 10.193 1.00 98.25 171 GLU A CA 1
ATOM 1308 C C . GLU A 1 171 ? -3.742 7.020 9.734 1.00 98.25 171 GLU A C 1
ATOM 1310 O O . GLU A 1 171 ? -3.491 7.407 8.593 1.00 98.25 171 GLU A O 1
ATOM 1315 N N . SER A 1 172 ? -2.786 6.588 10.563 1.00 98.31 172 SER A N 1
ATOM 1316 C CA . SER A 1 172 ? -1.362 6.553 10.206 1.00 98.31 172 SER A CA 1
ATOM 1317 C C . SER A 1 172 ? -1.117 5.743 8.927 1.00 98.31 172 SER A C 1
ATOM 1319 O O . SER A 1 172 ? -0.561 6.265 7.957 1.00 98.31 172 SER A O 1
ATOM 1321 N N . LEU A 1 173 ? -1.637 4.512 8.858 1.00 98.44 173 LEU A N 1
ATOM 1322 C CA . LEU A 1 173 ? -1.537 3.671 7.661 1.00 98.44 173 LEU A CA 1
ATOM 1323 C C . LEU A 1 173 ? -2.191 4.322 6.440 1.00 98.44 173 LEU A C 1
ATOM 1325 O O . LEU A 1 173 ? -1.653 4.240 5.336 1.00 98.44 173 LEU A O 1
ATOM 1329 N N . HIS A 1 174 ? -3.329 4.994 6.616 1.00 98.50 174 HIS A N 1
ATOM 1330 C CA . HIS A 1 174 ? -3.995 5.700 5.527 1.00 98.50 174 HIS A CA 1
ATOM 1331 C C . HIS A 1 174 ? -3.147 6.870 5.006 1.00 98.50 174 HIS A C 1
ATOM 1333 O O . HIS A 1 174 ? -3.044 7.060 3.791 1.00 98.50 174 HIS A O 1
ATOM 1339 N N . THR A 1 175 ? -2.492 7.627 5.894 1.00 98.06 175 THR A N 1
ATOM 1340 C CA . THR A 1 175 ? -1.575 8.704 5.490 1.00 98.06 175 THR A CA 1
ATOM 1341 C C . THR A 1 175 ? -0.342 8.174 4.758 1.00 98.06 175 THR A C 1
ATOM 1343 O O . THR A 1 175 ? 0.018 8.723 3.714 1.00 98.06 175 THR A O 1
ATOM 1346 N N . GLU A 1 176 ? 0.258 7.073 5.225 1.00 98.44 176 GLU A N 1
ATOM 1347 C CA . GLU A 1 176 ? 1.394 6.435 4.551 1.00 98.44 176 GLU A CA 1
ATOM 1348 C C . GLU A 1 176 ? 0.990 5.905 3.170 1.00 98.44 176 GLU A C 1
ATOM 1350 O O . GLU A 1 176 ? 1.696 6.128 2.185 1.00 98.44 176 GLU A O 1
ATOM 1355 N N . LEU A 1 177 ? -0.172 5.256 3.070 1.00 98.44 177 LEU A N 1
ATOM 1356 C CA . LEU A 1 177 ? -0.684 4.728 1.809 1.00 98.44 177 LEU A CA 1
ATOM 1357 C C . LEU A 1 177 ? -0.970 5.851 0.807 1.00 98.44 177 LEU A C 1
ATOM 1359 O O . LEU A 1 177 ? -0.599 5.735 -0.363 1.00 98.44 177 LEU A O 1
ATOM 1363 N N . ARG A 1 178 ? -1.549 6.972 1.257 1.00 98.44 178 ARG A N 1
ATOM 1364 C CA . ARG A 1 178 ? -1.728 8.168 0.421 1.00 98.44 178 ARG A CA 1
ATOM 1365 C C . ARG A 1 178 ? -0.382 8.730 -0.046 1.00 98.44 178 ARG A C 1
ATOM 1367 O O . ARG A 1 178 ? -0.241 9.004 -1.234 1.00 98.44 178 ARG A O 1
ATOM 1374 N N . SER A 1 179 ? 0.608 8.860 0.841 1.00 98.38 179 SER A N 1
ATOM 1375 C CA . SER A 1 179 ? 1.950 9.333 0.466 1.00 98.38 179 SER A CA 1
ATOM 1376 C C . SER A 1 179 ? 2.592 8.427 -0.583 1.00 98.38 179 SER A C 1
ATOM 1378 O O . SER A 1 179 ? 3.056 8.910 -1.612 1.00 98.38 179 SER A O 1
ATOM 1380 N N . LYS A 1 180 ? 2.564 7.106 -0.364 1.00 98.50 180 LYS A N 1
ATOM 1381 C CA . LYS A 1 180 ? 3.125 6.132 -1.310 1.00 98.50 180 LYS A CA 1
ATOM 1382 C C . LYS A 1 180 ? 2.402 6.135 -2.651 1.00 98.50 180 LYS A C 1
ATOM 1384 O O . LYS A 1 180 ? 3.048 5.956 -3.676 1.00 98.50 180 LYS A O 1
ATOM 1389 N N . THR A 1 181 ? 1.091 6.362 -2.658 1.00 98.50 181 THR A N 1
ATOM 1390 C CA . THR A 1 181 ? 0.312 6.497 -3.899 1.00 98.50 181 THR A CA 1
ATOM 1391 C C . THR A 1 181 ? 0.796 7.698 -4.713 1.00 98.50 181 THR A C 1
ATOM 1393 O O . THR A 1 181 ? 1.088 7.551 -5.894 1.00 98.50 181 THR A O 1
ATOM 1396 N N . VAL A 1 182 ? 0.986 8.853 -4.068 1.00 98.44 182 VAL A N 1
ATOM 1397 C CA . VAL A 1 182 ? 1.517 10.061 -4.722 1.00 98.44 182 VAL A CA 1
ATOM 1398 C C . VAL A 1 182 ? 2.940 9.842 -5.248 1.00 98.44 182 VAL A C 1
ATOM 1400 O O . VAL A 1 182 ? 3.278 10.302 -6.336 1.00 98.44 182 VAL A O 1
ATOM 1403 N N . ASP A 1 183 ? 3.795 9.137 -4.506 1.00 98.44 183 ASP A N 1
ATOM 1404 C CA . ASP A 1 183 ? 5.157 8.851 -4.970 1.00 98.44 183 ASP A CA 1
ATOM 1405 C C . ASP A 1 183 ? 5.183 7.864 -6.146 1.00 98.44 183 ASP A C 1
ATOM 1407 O O . ASP A 1 183 ? 6.001 8.024 -7.053 1.00 98.44 183 ASP A O 1
ATOM 1411 N N . LEU A 1 184 ? 4.264 6.892 -6.184 1.00 98.38 184 LEU A N 1
ATOM 1412 C CA . LEU A 1 184 ? 4.081 6.014 -7.343 1.00 98.38 184 LEU A CA 1
ATOM 1413 C C . LEU A 1 184 ? 3.607 6.785 -8.578 1.00 98.38 184 LEU A C 1
ATOM 1415 O O . LEU A 1 184 ? 4.139 6.544 -9.660 1.00 98.38 184 LEU A O 1
ATOM 1419 N N . GLU A 1 185 ? 2.674 7.729 -8.427 1.00 98.31 185 GLU A N 1
ATOM 1420 C CA . GLU A 1 185 ? 2.232 8.604 -9.523 1.00 98.31 185 GLU A CA 1
ATOM 1421 C C . GLU A 1 185 ? 3.398 9.434 -10.077 1.00 98.31 185 GLU A C 1
ATOM 1423 O O . GLU A 1 185 ? 3.652 9.410 -11.280 1.00 98.31 185 GLU A O 1
ATOM 1428 N N . LYS A 1 186 ? 4.205 10.064 -9.210 1.00 98.50 186 LYS A N 1
ATOM 1429 C CA . LYS A 1 186 ? 5.417 10.786 -9.646 1.00 98.50 186 LYS A CA 1
ATOM 1430 C C . LYS A 1 186 ? 6.395 9.878 -10.389 1.00 98.50 186 LYS A C 1
ATOM 1432 O O . LYS A 1 186 ? 6.994 10.291 -11.382 1.00 98.50 186 LYS A O 1
ATOM 1437 N N . LEU A 1 187 ? 6.601 8.655 -9.894 1.00 98.12 187 LEU A N 1
ATOM 1438 C CA . LEU A 1 187 ? 7.509 7.700 -10.525 1.00 98.12 187 LEU A CA 1
ATOM 1439 C C . LEU A 1 187 ? 6.985 7.270 -11.901 1.00 98.12 187 LEU A C 1
ATOM 1441 O O . LEU A 1 187 ? 7.767 7.125 -12.839 1.00 98.12 187 LEU A O 1
ATOM 1445 N N . GLN A 1 188 ? 5.670 7.088 -12.024 1.00 98.44 188 GLN A N 1
ATOM 1446 C CA . GLN A 1 188 ? 4.995 6.777 -13.278 1.00 98.44 188 GLN A CA 1
ATOM 1447 C C . GLN A 1 188 ? 5.141 7.920 -14.290 1.00 98.44 188 GLN A C 1
ATOM 1449 O O . GLN A 1 188 ? 5.509 7.655 -15.435 1.00 98.44 188 GLN A O 1
ATOM 1454 N N . ASP A 1 189 ? 4.940 9.170 -13.875 1.00 98.44 189 ASP A N 1
ATOM 1455 C CA . ASP A 1 189 ? 5.100 10.353 -14.732 1.00 98.44 189 ASP A CA 1
ATOM 1456 C C . ASP A 1 189 ? 6.550 10.527 -15.205 1.00 98.44 189 ASP A C 1
ATOM 1458 O O . ASP A 1 189 ? 6.812 10.794 -16.383 1.00 98.44 189 ASP A O 1
ATOM 1462 N N . LEU A 1 190 ? 7.519 10.303 -14.311 1.00 98.56 190 LEU A N 1
ATOM 1463 C CA . LEU A 1 190 ? 8.939 10.335 -14.657 1.00 98.56 190 LEU A CA 1
ATOM 1464 C C . LEU A 1 190 ? 9.302 9.214 -15.640 1.00 98.56 190 LEU A C 1
ATOM 1466 O O . LEU A 1 190 ? 10.042 9.443 -16.595 1.00 98.56 190 LEU A O 1
ATOM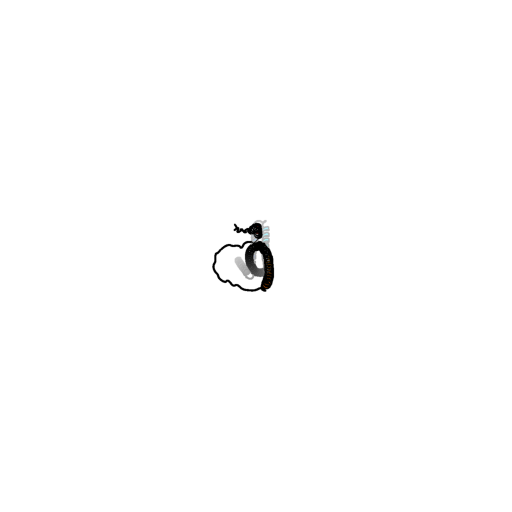 1470 N N . ASN A 1 191 ? 8.753 8.012 -15.453 1.00 97.94 191 ASN A N 1
ATOM 1471 C CA . ASN A 1 191 ? 8.976 6.894 -16.367 1.00 97.94 191 ASN A CA 1
ATOM 1472 C C . ASN A 1 191 ? 8.364 7.155 -17.756 1.00 97.94 191 ASN A C 1
ATOM 1474 O O . ASN A 1 191 ? 9.001 6.865 -18.771 1.00 97.94 191 ASN A O 1
ATOM 1478 N N . GLN A 1 192 ? 7.170 7.757 -17.815 1.00 98.56 192 GLN A N 1
ATOM 1479 C CA . GLN A 1 192 ? 6.554 8.201 -19.070 1.00 98.56 192 GLN A CA 1
ATOM 1480 C C . GLN A 1 192 ? 7.412 9.259 -19.769 1.00 98.56 192 GLN A C 1
ATOM 1482 O O . GLN A 1 192 ? 7.696 9.118 -20.957 1.00 98.56 192 GLN A O 1
ATOM 1487 N N . THR A 1 193 ? 7.886 10.259 -19.023 1.00 98.50 193 THR A N 1
ATOM 1488 C CA . THR A 1 193 ? 8.751 11.326 -19.547 1.00 98.50 193 THR A CA 1
ATOM 1489 C C . THR A 1 193 ? 10.038 10.750 -20.138 1.00 98.50 193 THR A C 1
ATOM 1491 O O . THR A 1 193 ? 10.330 10.977 -21.309 1.00 98.50 193 THR A O 1
ATOM 1494 N N . LEU A 1 194 ? 10.755 9.913 -19.380 1.00 98.50 194 LEU A N 1
ATOM 1495 C CA . LEU A 1 194 ? 11.973 9.245 -19.855 1.00 98.50 194 LEU A CA 1
ATOM 1496 C C . LEU A 1 194 ? 11.713 8.346 -21.069 1.00 98.50 194 LEU A C 1
ATOM 1498 O O . LEU A 1 194 ? 12.552 8.236 -21.962 1.00 98.50 194 LEU A O 1
ATOM 1502 N N . THR A 1 195 ? 10.554 7.690 -21.118 1.00 98.50 195 THR A N 1
ATOM 1503 C CA . THR A 1 195 ? 10.168 6.860 -22.262 1.00 98.50 195 THR A CA 1
ATOM 1504 C C . THR A 1 195 ? 9.990 7.700 -23.526 1.00 98.50 195 THR A C 1
ATOM 1506 O O . THR A 1 195 ? 10.438 7.278 -24.595 1.00 98.50 195 THR A O 1
ATOM 1509 N N . GLU A 1 196 ? 9.367 8.876 -23.429 1.00 98.44 196 GLU A N 1
ATOM 1510 C CA . GLU A 1 196 ? 9.238 9.795 -24.564 1.00 98.44 196 GLU A CA 1
ATOM 1511 C C . GLU A 1 196 ? 10.589 10.396 -24.970 1.00 98.44 196 GLU A C 1
ATOM 1513 O O . GLU A 1 196 ? 10.927 10.350 -26.153 1.00 98.44 196 GLU A O 1
ATOM 1518 N N . GLU A 1 197 ? 11.426 10.820 -24.018 1.00 98.50 197 GLU A N 1
ATOM 1519 C CA . GLU A 1 197 ? 12.789 11.290 -24.312 1.00 98.50 197 GLU A CA 1
ATOM 1520 C C . GLU A 1 197 ? 13.616 10.227 -25.051 1.00 98.50 197 GLU A C 1
ATOM 1522 O O . GLU A 1 197 ? 14.292 10.521 -26.039 1.00 98.50 197 GLU A O 1
ATOM 1527 N N . LEU A 1 198 ? 13.526 8.959 -24.636 1.00 98.50 198 LEU A N 1
ATOM 1528 C CA . LEU A 1 198 ? 14.239 7.857 -25.283 1.00 98.50 198 LEU A CA 1
ATOM 1529 C C . LEU A 1 198 ? 13.699 7.583 -26.694 1.00 98.50 198 LEU A C 1
ATOM 1531 O O . LEU A 1 198 ? 14.474 7.270 -27.605 1.00 98.50 198 LEU A O 1
ATOM 1535 N N . LYS A 1 199 ? 12.384 7.715 -26.913 1.00 98.44 199 LYS 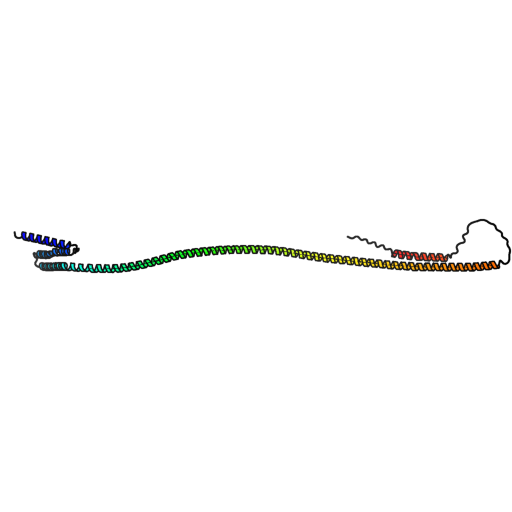A N 1
ATOM 1536 C CA . LYS A 1 199 ? 11.783 7.620 -28.253 1.00 98.44 199 LYS A CA 1
ATOM 1537 C C . LYS A 1 199 ? 12.267 8.747 -29.156 1.00 98.44 199 LYS A C 1
ATOM 1539 O O . LYS A 1 199 ? 12.620 8.470 -30.303 1.00 98.44 199 LYS A O 1
ATOM 1544 N N . ASP A 1 200 ? 12.310 9.976 -28.662 1.00 98.44 200 ASP A N 1
ATOM 1545 C CA . ASP A 1 200 ? 12.765 11.129 -29.435 1.00 98.44 200 ASP A CA 1
ATOM 1546 C C . ASP A 1 200 ? 14.255 11.045 -29.750 1.00 98.44 200 ASP A C 1
ATOM 1548 O O . ASP A 1 200 ? 14.641 11.210 -30.909 1.00 98.44 200 ASP A O 1
ATOM 1552 N N . LEU A 1 201 ? 15.080 10.646 -28.778 1.00 98.50 201 LEU A N 1
ATOM 1553 C CA . LEU A 1 201 ? 16.500 10.389 -29.000 1.00 98.50 201 LEU A CA 1
ATOM 1554 C C . LEU A 1 201 ? 16.713 9.283 -30.042 1.00 98.50 201 LEU A C 1
ATOM 1556 O O . LEU A 1 201 ? 17.546 9.420 -30.938 1.00 98.50 201 LEU A O 1
ATOM 1560 N N . ARG A 1 202 ? 15.919 8.206 -29.990 1.00 98.44 202 ARG A N 1
ATOM 1561 C CA . ARG A 1 202 ? 15.960 7.136 -30.997 1.00 98.44 202 ARG A CA 1
ATOM 1562 C C . ARG A 1 202 ? 15.574 7.644 -32.386 1.00 98.44 202 ARG A C 1
ATOM 1564 O O . ARG A 1 202 ? 16.227 7.271 -33.357 1.00 98.44 202 ARG A O 1
ATOM 1571 N N . ARG A 1 203 ? 14.529 8.472 -32.500 1.00 98.50 203 ARG A N 1
ATOM 1572 C CA . ARG A 1 203 ? 14.104 9.077 -33.777 1.00 98.50 203 ARG A CA 1
ATOM 1573 C C . ARG A 1 203 ? 15.193 9.988 -34.343 1.00 98.50 203 ARG A C 1
ATOM 1575 O O . ARG A 1 203 ? 15.492 9.887 -35.531 1.00 98.50 203 ARG A O 1
ATOM 1582 N N . ALA A 1 204 ? 15.796 10.831 -33.504 1.00 98.31 204 ALA A N 1
ATOM 1583 C CA . ALA A 1 204 ? 16.889 11.721 -33.886 1.00 98.31 204 ALA A CA 1
ATOM 1584 C C . ALA A 1 204 ? 18.106 10.927 -34.379 1.00 98.31 204 ALA A C 1
ATOM 1586 O O . ALA A 1 204 ? 18.568 11.147 -35.496 1.00 98.31 204 ALA A O 1
ATOM 1587 N N . HIS A 1 205 ? 18.540 9.924 -33.611 1.00 98.12 205 HIS A N 1
ATOM 1588 C CA . HIS A 1 205 ? 19.637 9.042 -34.002 1.00 98.12 205 HIS A CA 1
ATOM 1589 C C . HIS A 1 205 ? 19.343 8.298 -35.313 1.00 98.12 205 HIS A C 1
ATOM 1591 O O . HIS A 1 205 ? 20.177 8.248 -36.211 1.00 98.12 205 HIS A O 1
ATOM 1597 N N . GLN A 1 206 ? 18.131 7.758 -35.476 1.00 98.50 206 GLN A N 1
ATOM 1598 C CA . GLN A 1 206 ? 17.745 7.078 -36.713 1.00 98.50 206 GLN A CA 1
ATOM 1599 C C . GLN A 1 206 ? 17.764 8.020 -37.926 1.00 98.50 206 GLN A C 1
ATOM 1601 O O . GLN A 1 206 ? 18.067 7.579 -39.036 1.00 98.50 206 GLN A O 1
ATOM 1606 N N . LYS A 1 207 ? 17.422 9.298 -37.740 1.00 98.38 207 LYS A N 1
ATOM 1607 C CA . LYS A 1 207 ? 17.500 10.311 -38.794 1.00 98.38 207 LYS A CA 1
ATOM 1608 C C . LYS A 1 207 ? 18.953 10.595 -39.177 1.00 98.38 207 LYS A C 1
ATOM 1610 O O . LYS A 1 207 ? 19.268 10.526 -40.359 1.00 98.38 207 LYS A O 1
ATOM 1615 N N . GLU A 1 208 ? 19.823 10.818 -38.196 1.00 98.44 208 GLU A N 1
ATOM 1616 C CA . GLU A 1 208 ? 21.256 11.053 -38.418 1.00 98.44 208 GLU A CA 1
ATOM 1617 C C . GLU A 1 208 ? 21.919 9.875 -39.148 1.00 98.44 208 GLU A C 1
ATOM 1619 O O . GLU A 1 208 ? 22.630 10.065 -40.130 1.00 98.44 208 GLU A O 1
ATOM 1624 N N . VAL A 1 209 ? 21.604 8.637 -38.751 1.00 98.38 209 VAL A N 1
ATOM 1625 C CA . VAL A 1 209 ? 22.104 7.435 -39.439 1.00 98.38 209 VAL A CA 1
ATOM 1626 C C . VAL A 1 209 ? 21.666 7.399 -40.905 1.00 98.38 209 VAL A C 1
ATOM 1628 O O . VAL A 1 209 ? 22.472 7.061 -41.768 1.00 98.38 209 VAL A O 1
ATOM 1631 N N . LYS A 1 210 ? 20.413 7.760 -41.213 1.00 98.12 210 LYS A N 1
ATOM 1632 C CA . LYS A 1 210 ? 19.923 7.809 -42.601 1.00 98.12 210 LYS A CA 1
ATOM 1633 C C . LYS A 1 210 ? 20.621 8.892 -43.421 1.00 98.12 210 LYS A C 1
ATOM 1635 O O . LYS A 1 210 ? 20.949 8.646 -44.577 1.00 98.12 210 LYS A O 1
ATOM 1640 N N . GLU A 1 211 ? 20.847 10.064 -42.835 1.00 98.25 211 GLU A N 1
ATOM 1641 C CA . GLU A 1 211 ? 21.560 11.166 -43.491 1.00 98.25 211 GLU A CA 1
ATOM 1642 C C . GLU A 1 211 ? 23.008 10.767 -43.810 1.00 98.25 211 GLU A C 1
ATOM 1644 O O . GLU A 1 211 ? 23.438 10.891 -44.957 1.00 98.25 211 GLU A O 1
ATOM 1649 N N . LEU A 1 212 ? 23.718 10.174 -42.844 1.00 98.19 212 LEU A N 1
ATOM 1650 C CA . LEU A 1 212 ? 25.077 9.662 -43.047 1.00 98.19 212 LEU A CA 1
ATOM 1651 C C . LEU A 1 212 ? 25.132 8.543 -44.092 1.00 98.19 212 LEU A C 1
ATOM 1653 O O . LEU A 1 212 ? 26.048 8.503 -44.912 1.00 98.19 212 LEU A O 1
ATOM 1657 N N . GLN A 1 213 ? 24.154 7.633 -44.099 1.00 97.81 213 GLN A N 1
ATOM 1658 C CA . GLN A 1 213 ? 24.055 6.597 -45.130 1.00 97.81 213 GLN A CA 1
ATOM 1659 C C . GLN A 1 213 ? 23.886 7.210 -46.523 1.00 97.81 213 GLN A C 1
ATOM 1661 O O . GLN A 1 213 ? 24.599 6.823 -47.448 1.00 97.81 213 GLN A O 1
ATOM 1666 N N . GLN A 1 214 ? 23.006 8.202 -46.664 1.00 98.00 214 GLN A N 1
ATOM 1667 C CA . GLN A 1 214 ? 22.777 8.888 -47.933 1.00 98.00 214 GLN A CA 1
ATOM 1668 C C . GLN A 1 214 ? 24.029 9.636 -48.422 1.00 98.00 214 GLN A C 1
ATOM 1670 O O . GLN A 1 214 ? 24.343 9.605 -49.616 1.00 98.00 214 GLN A O 1
A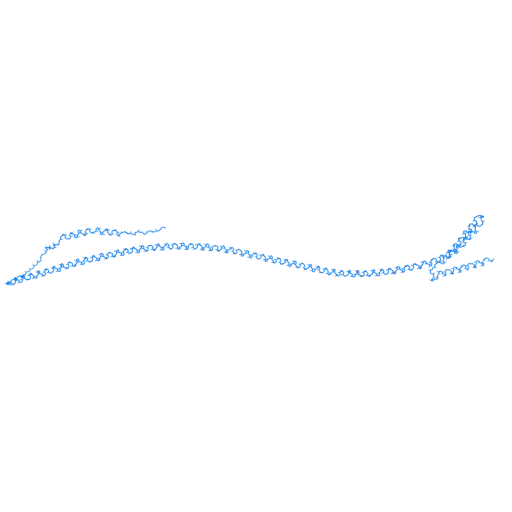TOM 1675 N N . GLU A 1 215 ? 24.762 10.292 -47.520 1.00 97.75 215 GLU A N 1
ATOM 1676 C CA . GLU A 1 215 ? 26.018 10.971 -47.851 1.00 97.75 215 GLU A CA 1
ATOM 1677 C C . GLU A 1 215 ? 27.107 9.981 -48.281 1.00 97.75 215 GLU A C 1
ATOM 1679 O O . GLU A 1 215 ? 27.814 10.216 -49.268 1.00 97.75 215 GLU A O 1
ATOM 1684 N N . ASN A 1 216 ? 27.210 8.845 -47.588 1.00 97.88 216 ASN A N 1
ATOM 1685 C CA . ASN A 1 216 ? 28.167 7.799 -47.923 1.00 97.88 216 ASN A CA 1
ATOM 1686 C C . ASN A 1 216 ? 27.859 7.173 -49.295 1.00 97.88 216 ASN A C 1
ATOM 1688 O O . ASN A 1 216 ? 28.750 7.054 -50.132 1.00 97.88 216 ASN A O 1
ATOM 1692 N N . GLU A 1 217 ? 26.591 6.871 -49.591 1.00 98.00 217 GLU A N 1
ATOM 1693 C CA . GLU A 1 217 ? 26.160 6.416 -50.923 1.00 98.00 217 GLU A CA 1
ATOM 1694 C C . GLU A 1 217 ? 26.439 7.457 -52.020 1.00 98.00 217 GLU A C 1
ATOM 1696 O O . GLU A 1 217 ? 26.812 7.113 -53.144 1.00 98.00 217 GLU A O 1
ATOM 1701 N N . GLY A 1 218 ? 26.256 8.746 -51.718 1.00 97.44 218 GLY A N 1
ATOM 1702 C CA . GLY A 1 218 ? 26.604 9.838 -52.626 1.00 97.44 218 GLY A CA 1
ATOM 1703 C C . GLY A 1 218 ? 28.107 9.909 -52.906 1.00 97.44 218 GLY A C 1
ATOM 1704 O O . GLY A 1 218 ? 28.518 10.063 -54.055 1.00 97.44 218 GLY A O 1
ATOM 1705 N N . SER A 1 219 ? 28.927 9.755 -51.868 1.00 97.94 219 SER A N 1
ATOM 1706 C CA . SER A 1 219 ? 30.389 9.748 -51.973 1.00 97.94 219 SER A CA 1
ATOM 1707 C C . SER A 1 219 ? 30.900 8.524 -52.734 1.00 97.94 219 SER A C 1
ATOM 1709 O O . SER A 1 219 ? 31.775 8.657 -53.587 1.00 97.94 219 SER A O 1
ATOM 1711 N N . LEU A 1 220 ? 30.304 7.353 -52.496 1.00 98.25 220 LEU A N 1
ATOM 1712 C CA . LEU A 1 220 ? 30.633 6.115 -53.198 1.00 98.25 220 LEU A CA 1
ATOM 1713 C C . LEU A 1 220 ? 30.322 6.211 -54.697 1.00 98.25 220 LEU A C 1
ATOM 1715 O O . LEU A 1 220 ? 31.160 5.829 -55.509 1.00 98.25 220 LEU A O 1
ATOM 1719 N N . ARG A 1 221 ? 29.177 6.795 -55.077 1.00 97.75 221 ARG A N 1
ATOM 1720 C CA . ARG A 1 221 ? 28.849 7.057 -56.490 1.00 97.75 221 ARG A CA 1
ATOM 1721 C C . ARG A 1 221 ? 29.864 7.974 -57.167 1.00 97.75 221 ARG A C 1
ATOM 1723 O O . ARG A 1 221 ? 30.360 7.631 -58.230 1.00 97.75 221 ARG A O 1
ATOM 1730 N N . LYS A 1 222 ? 30.244 9.084 -56.526 1.00 98.00 222 LYS A N 1
ATOM 1731 C CA . LYS A 1 222 ? 31.286 9.984 -57.057 1.00 98.00 222 LYS A CA 1
ATOM 1732 C C . LYS A 1 222 ? 32.632 9.275 -57.217 1.00 98.00 222 LYS A C 1
ATOM 1734 O O . LYS A 1 222 ? 33.345 9.496 -58.193 1.00 98.00 222 LYS A O 1
ATOM 1739 N N . LEU A 1 223 ? 32.998 8.418 -56.264 1.00 97.62 223 LEU A N 1
ATOM 1740 C CA . LEU A 1 223 ? 34.230 7.640 -56.360 1.00 97.62 223 LEU A CA 1
ATOM 1741 C C . LEU A 1 223 ? 34.164 6.629 -57.514 1.00 97.62 223 LEU A C 1
ATOM 1743 O O . LEU A 1 223 ? 35.140 6.460 -58.235 1.00 97.62 223 LEU A O 1
ATOM 1747 N N . GLN A 1 224 ? 33.009 6.001 -57.729 1.00 97.75 224 GLN A N 1
ATOM 1748 C CA . GLN A 1 224 ? 32.797 5.112 -58.867 1.00 97.75 224 GLN A CA 1
ATOM 1749 C C . GLN A 1 224 ? 32.885 5.868 -60.201 1.00 97.75 224 GLN A C 1
ATOM 1751 O O . GLN A 1 224 ? 33.613 5.437 -61.088 1.00 97.75 224 GLN A O 1
ATOM 1756 N N . GLU A 1 225 ? 32.227 7.022 -60.325 1.00 97.81 225 GLU A N 1
ATOM 1757 C CA . GLU A 1 225 ? 32.297 7.870 -61.524 1.00 97.81 225 GLU A CA 1
ATOM 1758 C C . GLU A 1 225 ? 33.740 8.296 -61.830 1.00 97.81 225 GLU A C 1
ATOM 1760 O O . GLU A 1 225 ? 34.187 8.227 -62.974 1.00 97.81 225 GLU A O 1
ATOM 1765 N N . THR A 1 226 ? 34.507 8.690 -60.807 1.00 97.06 226 THR A N 1
ATOM 1766 C CA . THR A 1 226 ? 35.926 9.029 -61.001 1.00 97.06 226 THR A CA 1
ATOM 1767 C C . THR A 1 226 ? 36.753 7.806 -61.404 1.00 97.06 226 THR A C 1
ATOM 1769 O O . THR A 1 226 ? 37.604 7.924 -62.283 1.00 97.06 226 THR A O 1
ATOM 1772 N N . ALA A 1 227 ? 36.487 6.622 -60.842 1.00 97.75 227 ALA A N 1
ATOM 1773 C CA . ALA A 1 227 ? 37.140 5.379 -61.258 1.00 97.75 227 ALA A CA 1
ATOM 1774 C C . ALA A 1 227 ? 36.851 5.029 -62.732 1.00 97.75 227 ALA A C 1
ATOM 1776 O O . ALA A 1 227 ? 37.780 4.699 -63.469 1.00 97.75 227 ALA A O 1
ATOM 1777 N N . GLU A 1 228 ? 35.603 5.172 -63.186 1.00 97.38 228 GLU A N 1
ATOM 1778 C CA . GLU A 1 228 ? 35.207 4.968 -64.589 1.00 97.38 228 GLU A CA 1
ATOM 1779 C C . GLU A 1 228 ? 35.900 5.975 -65.526 1.00 97.38 228 GLU A C 1
ATOM 1781 O O . GLU A 1 228 ? 36.397 5.607 -66.595 1.00 97.38 228 GLU A O 1
ATOM 1786 N N . GLN A 1 229 ? 36.021 7.241 -65.106 1.00 97.19 229 GLN A N 1
ATOM 1787 C CA . GLN A 1 229 ? 36.788 8.250 -65.846 1.00 97.19 229 GLN A CA 1
ATOM 1788 C C . GLN A 1 229 ? 38.274 7.885 -65.954 1.00 97.19 229 GLN A C 1
ATOM 1790 O O . GLN A 1 229 ? 38.865 8.019 -67.030 1.00 97.19 229 GLN A O 1
ATOM 1795 N N . PHE A 1 230 ? 38.887 7.395 -64.873 1.00 96.06 230 PHE A N 1
ATOM 1796 C CA . PHE A 1 230 ? 40.274 6.928 -64.904 1.00 96.06 230 PHE A CA 1
ATOM 1797 C C . PHE A 1 230 ? 40.458 5.737 -65.845 1.00 96.06 230 PHE A C 1
ATOM 1799 O O . PHE A 1 230 ? 41.427 5.712 -66.605 1.00 96.06 230 PHE A O 1
ATOM 1806 N N . GLU A 1 231 ? 39.530 4.780 -65.855 1.00 97.56 231 GLU A N 1
ATOM 1807 C CA . GLU A 1 231 ? 39.586 3.640 -66.771 1.00 97.56 231 GLU A CA 1
ATOM 1808 C C . GLU A 1 231 ? 39.507 4.090 -68.237 1.00 97.56 231 GLU A C 1
ATOM 1810 O O . GLU A 1 231 ? 40.301 3.642 -69.074 1.00 97.56 231 GLU A O 1
ATOM 1815 N N . TRP A 1 232 ? 38.629 5.052 -68.541 1.00 97.00 232 TRP A N 1
ATOM 1816 C CA . TRP A 1 232 ? 38.559 5.665 -69.866 1.00 97.00 232 TRP A CA 1
ATOM 1817 C C . TRP A 1 232 ? 39.881 6.341 -70.258 1.00 97.00 232 TRP A C 1
ATOM 1819 O O . TRP A 1 232 ? 40.384 6.112 -71.362 1.00 97.00 232 TRP A O 1
ATOM 1829 N N . LEU A 1 233 ? 40.495 7.114 -69.353 1.00 96.75 233 LEU A N 1
ATOM 1830 C CA . LEU A 1 233 ? 41.802 7.742 -69.588 1.00 96.75 233 LEU A CA 1
ATOM 1831 C C . LEU A 1 233 ? 42.904 6.701 -69.831 1.00 96.75 233 LEU A C 1
ATOM 1833 O O . LEU A 1 233 ? 43.709 6.856 -70.754 1.00 96.75 233 LEU A O 1
ATOM 1837 N N . CYS A 1 234 ? 42.926 5.611 -69.063 1.00 96.00 234 CYS A N 1
ATOM 1838 C CA . CYS A 1 234 ? 43.859 4.507 -69.281 1.00 96.00 234 CYS A CA 1
ATOM 1839 C C . CYS A 1 234 ? 43.659 3.852 -70.656 1.00 96.00 234 CYS A C 1
ATOM 1841 O O . CYS A 1 234 ? 44.636 3.518 -71.334 1.00 96.00 234 CYS A O 1
ATOM 1843 N N . GLN A 1 235 ? 42.414 3.699 -71.110 1.00 96.31 235 GLN A N 1
ATOM 1844 C CA . GLN A 1 235 ? 42.127 3.165 -72.439 1.00 96.31 235 GLN A CA 1
ATOM 1845 C C . GLN A 1 235 ? 42.573 4.124 -73.551 1.00 96.31 235 GLN A C 1
ATOM 1847 O O . GLN A 1 235 ? 43.137 3.673 -74.553 1.00 96.31 235 GLN A O 1
ATOM 1852 N N . GLN A 1 236 ? 42.403 5.437 -73.366 1.00 95.31 236 GLN A N 1
ATOM 1853 C CA . GLN A 1 236 ? 42.946 6.440 -74.286 1.00 95.31 236 GLN A CA 1
ATOM 1854 C C . GLN A 1 236 ? 44.471 6.352 -74.379 1.00 95.31 236 GLN A C 1
ATOM 1856 O O . GLN A 1 236 ? 45.020 6.299 -75.481 1.00 95.31 236 GLN A O 1
ATOM 1861 N N . GLN A 1 237 ? 45.164 6.241 -73.241 1.00 95.81 237 GLN A N 1
ATOM 1862 C CA . GLN A 1 237 ? 46.618 6.055 -73.217 1.00 95.81 237 GLN A CA 1
ATOM 1863 C C . GLN A 1 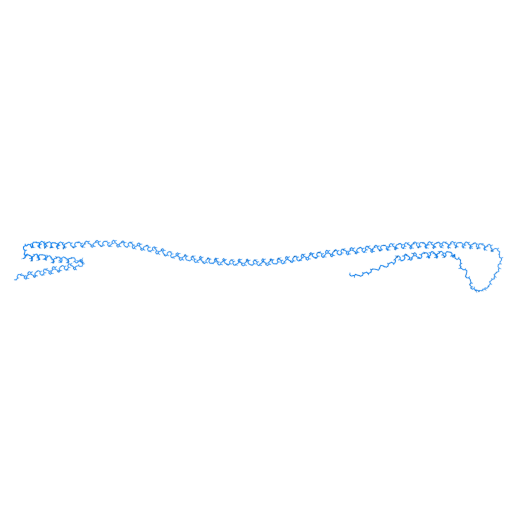237 ? 47.052 4.775 -73.944 1.00 95.81 237 GLN A C 1
ATOM 1865 O O . GLN A 1 237 ? 48.030 4.794 -74.694 1.00 95.81 237 GLN A O 1
ATOM 1870 N N . ARG A 1 238 ? 46.317 3.666 -73.779 1.00 96.12 238 ARG A N 1
ATOM 1871 C CA . ARG A 1 238 ? 46.584 2.407 -74.493 1.00 96.12 238 ARG A CA 1
ATOM 1872 C C . ARG A 1 238 ? 46.436 2.573 -76.006 1.00 96.12 238 ARG A C 1
ATOM 1874 O O . ARG A 1 238 ? 47.328 2.161 -76.746 1.00 96.12 238 ARG A O 1
ATOM 1881 N N . ASN A 1 239 ? 45.354 3.206 -76.461 1.00 96.00 239 ASN A N 1
ATOM 1882 C CA . ASN A 1 239 ? 45.125 3.481 -77.880 1.00 96.00 239 ASN A CA 1
ATOM 1883 C C . ASN A 1 239 ? 46.235 4.367 -78.459 1.00 96.00 239 ASN A C 1
ATOM 1885 O O . ASN A 1 239 ? 46.789 4.053 -79.512 1.00 96.00 239 ASN A O 1
ATOM 1889 N N . TRP A 1 240 ? 46.618 5.425 -77.740 1.00 96.25 240 TRP A N 1
ATOM 1890 C CA . TRP A 1 240 ? 47.722 6.297 -78.134 1.00 96.25 240 TRP A CA 1
ATOM 1891 C C . TRP A 1 240 ? 49.041 5.526 -78.251 1.00 96.25 240 TRP A C 1
ATOM 1893 O O . TRP A 1 240 ? 49.729 5.628 -79.265 1.00 96.25 240 TRP A O 1
ATOM 1903 N N . MET A 1 241 ? 49.362 4.675 -77.272 1.00 95.06 241 MET A N 1
ATOM 1904 C CA . MET A 1 241 ? 50.561 3.835 -77.306 1.00 95.06 241 MET A CA 1
ATOM 1905 C C . MET A 1 241 ? 50.559 2.876 -78.504 1.00 95.06 241 MET A C 1
ATOM 1907 O O . MET A 1 241 ? 51.601 2.679 -79.131 1.00 95.06 241 MET A O 1
ATOM 1911 N N . CYS A 1 242 ? 49.402 2.314 -78.869 1.00 95.00 242 CYS A N 1
ATOM 1912 C CA . CYS A 1 242 ? 49.252 1.514 -80.084 1.00 95.00 242 CYS A CA 1
ATOM 1913 C C . CYS A 1 242 ? 49.520 2.334 -81.354 1.00 95.00 242 CYS A C 1
ATOM 1915 O O . CYS A 1 242 ? 50.244 1.860 -82.230 1.00 95.00 242 CYS A O 1
ATOM 1917 N N . CYS A 1 243 ? 48.991 3.558 -81.447 1.00 94.00 243 CYS A N 1
ATOM 1918 C CA . CYS A 1 243 ? 49.247 4.459 -82.574 1.00 94.00 243 CYS A CA 1
ATOM 1919 C C . CYS A 1 243 ? 50.736 4.798 -82.699 1.00 94.00 243 CYS A C 1
ATOM 1921 O O . CYS A 1 243 ? 51.312 4.652 -83.776 1.00 94.00 243 CYS A O 1
ATOM 1923 N N . VAL A 1 244 ? 51.380 5.173 -81.591 1.00 96.44 244 VAL A N 1
ATOM 1924 C CA . VAL A 1 244 ? 52.818 5.475 -81.548 1.00 96.44 244 VAL A CA 1
ATOM 1925 C C . VAL A 1 244 ? 53.650 4.252 -81.927 1.00 96.44 244 VAL A C 1
ATOM 1927 O O . VAL A 1 244 ? 54.598 4.366 -82.702 1.00 96.44 244 VAL A O 1
ATOM 1930 N N . LYS A 1 245 ? 53.288 3.063 -81.428 1.00 95.75 245 LYS A N 1
ATOM 1931 C CA . LYS A 1 245 ? 53.962 1.812 -81.791 1.00 95.75 245 LYS A CA 1
ATOM 1932 C C . LYS A 1 245 ? 53.848 1.538 -83.290 1.00 95.75 245 LYS A C 1
ATOM 1934 O O . LYS A 1 245 ? 54.869 1.290 -83.916 1.00 95.75 245 LYS A O 1
ATOM 1939 N N . ARG A 1 246 ? 52.648 1.658 -83.866 1.00 95.81 246 ARG A N 1
ATOM 1940 C CA . ARG A 1 246 ? 52.419 1.464 -85.304 1.00 95.81 246 ARG A CA 1
ATOM 1941 C C . ARG A 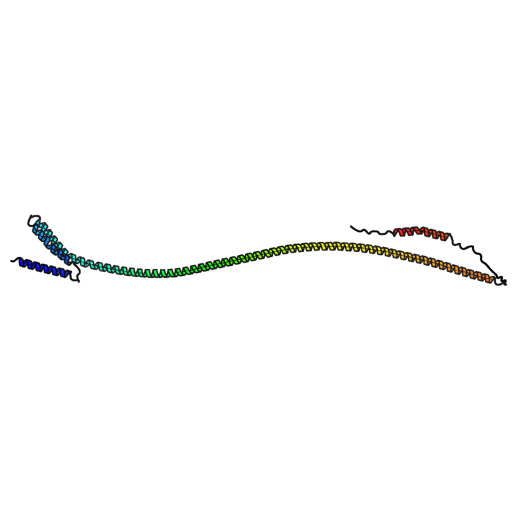1 246 ? 53.210 2.461 -86.146 1.00 95.81 246 ARG A C 1
ATOM 1943 O O . ARG A 1 246 ? 53.830 2.062 -87.121 1.00 95.81 246 ARG A O 1
ATOM 1950 N N . PHE A 1 247 ? 53.228 3.732 -85.749 1.00 95.31 247 PHE A N 1
ATOM 1951 C CA . PHE A 1 247 ? 54.019 4.762 -86.421 1.00 95.31 247 PHE A CA 1
ATOM 1952 C C . PHE A 1 247 ? 55.517 4.434 -86.400 1.00 95.31 247 PHE A C 1
ATOM 1954 O O . PHE A 1 247 ? 56.177 4.469 -87.436 1.00 95.31 247 PHE A O 1
ATOM 1961 N N . LYS A 1 248 ? 56.044 4.046 -85.232 1.00 95.94 248 LYS A N 1
ATOM 1962 C CA . LYS A 1 248 ? 57.431 3.592 -85.091 1.00 95.94 248 LYS A CA 1
ATOM 1963 C C . LYS A 1 248 ? 57.722 2.387 -85.990 1.00 95.94 248 LYS A C 1
ATOM 1965 O O . LYS A 1 248 ? 58.763 2.369 -86.636 1.00 95.94 248 LYS A O 1
ATOM 1970 N N . ASP A 1 249 ? 56.831 1.400 -86.027 1.00 95.44 249 ASP A N 1
ATOM 1971 C CA . ASP A 1 249 ? 57.007 0.197 -86.843 1.00 95.44 249 ASP A CA 1
ATOM 1972 C C . ASP A 1 249 ? 57.041 0.556 -88.345 1.00 95.44 249 ASP A C 1
ATOM 1974 O O . ASP A 1 249 ? 57.954 0.120 -89.042 1.00 95.44 249 ASP A O 1
ATOM 1978 N N . CYS A 1 250 ? 56.168 1.457 -88.819 1.00 95.44 250 CYS A N 1
ATOM 1979 C CA . CYS A 1 250 ? 56.212 1.982 -90.193 1.00 95.44 250 CYS A CA 1
ATOM 1980 C C . CYS A 1 250 ? 57.535 2.701 -90.512 1.00 95.44 250 CYS A C 1
ATOM 1982 O O . CYS A 1 250 ? 58.145 2.430 -91.544 1.00 95.44 250 CYS A O 1
ATOM 1984 N N . LEU A 1 251 ? 58.024 3.569 -89.617 1.00 93.94 251 LEU A N 1
ATOM 1985 C CA . LEU A 1 251 ? 59.323 4.230 -89.803 1.00 93.94 251 LEU A CA 1
ATOM 1986 C C . LEU A 1 251 ? 60.481 3.222 -89.875 1.00 93.94 251 LEU A C 1
ATOM 1988 O O . LEU A 1 251 ? 61.436 3.414 -90.630 1.00 93.94 251 LEU A O 1
ATOM 1992 N N . MET A 1 252 ? 60.413 2.142 -89.093 1.00 94.62 252 MET A N 1
ATOM 1993 C CA . MET A 1 252 ? 61.417 1.078 -89.124 1.00 94.62 252 MET A CA 1
ATOM 1994 C C . MET A 1 252 ? 61.357 0.271 -90.426 1.00 94.62 252 MET A C 1
ATOM 1996 O O . MET A 1 252 ? 62.411 -0.052 -90.976 1.00 94.62 252 MET A O 1
ATOM 2000 N N . GLU A 1 253 ? 60.160 -0.016 -90.943 1.00 95.00 253 GLU A N 1
ATOM 2001 C CA . GLU A 1 253 ? 59.961 -0.666 -92.244 1.00 95.00 253 GLU A CA 1
ATOM 2002 C C . GLU A 1 253 ? 60.493 0.193 -93.400 1.00 95.00 253 GLU A C 1
ATOM 2004 O O . GLU A 1 253 ? 61.243 -0.312 -94.239 1.00 95.00 253 GLU A O 1
ATOM 2009 N N . GLU A 1 254 ? 60.185 1.495 -93.425 1.00 93.12 254 GLU A N 1
ATOM 2010 C CA . GLU A 1 254 ? 60.707 2.430 -94.432 1.00 93.12 254 GLU A CA 1
ATOM 2011 C C . GLU A 1 254 ? 62.234 2.524 -94.380 1.00 93.12 254 GLU A C 1
ATOM 2013 O O . GLU A 1 254 ? 62.900 2.432 -95.417 1.00 93.12 254 GLU A O 1
ATOM 2018 N N . ARG A 1 255 ? 62.810 2.637 -93.174 1.00 94.06 255 ARG A N 1
ATOM 2019 C CA . ARG A 1 255 ? 64.265 2.616 -92.962 1.00 94.06 255 ARG A CA 1
ATOM 2020 C C . ARG A 1 255 ? 64.895 1.345 -93.533 1.00 94.06 255 ARG A C 1
ATOM 2022 O O . ARG A 1 255 ? 65.927 1.425 -94.201 1.00 94.06 255 ARG A O 1
ATOM 2029 N N . GLU A 1 256 ? 64.308 0.181 -93.261 1.00 95.25 256 GLU A N 1
ATOM 2030 C CA . GLU A 1 256 ? 64.825 -1.104 -93.738 1.00 95.25 256 GLU A CA 1
ATOM 2031 C C . GLU A 1 256 ? 64.698 -1.230 -95.266 1.00 95.25 256 GLU A C 1
ATOM 2033 O O . GLU A 1 256 ? 65.646 -1.644 -95.939 1.00 95.25 256 GLU A O 1
ATOM 2038 N N . ALA A 1 257 ? 63.581 -0.782 -95.849 1.00 93.88 257 ALA A N 1
ATOM 2039 C CA . ALA A 1 257 ? 63.391 -0.728 -97.297 1.00 93.88 257 ALA A CA 1
ATOM 2040 C C . ALA A 1 257 ? 64.420 0.191 -97.982 1.00 93.88 257 ALA A C 1
ATOM 2042 O O . ALA A 1 257 ? 65.008 -0.186 -99.002 1.00 93.88 257 ALA A O 1
ATOM 2043 N N . LEU A 1 258 ? 64.693 1.366 -97.404 1.00 92.81 258 LEU A N 1
ATOM 2044 C CA . LEU A 1 258 ? 65.728 2.298 -97.862 1.00 92.81 258 LEU A CA 1
ATOM 2045 C C . LEU A 1 258 ? 67.127 1.672 -97.793 1.00 92.81 258 LEU A C 1
ATOM 2047 O O . LEU A 1 258 ? 67.862 1.717 -98.780 1.00 92.81 258 LEU A O 1
ATOM 2051 N N . LEU A 1 259 ? 67.487 1.017 -96.685 1.00 93.94 259 LEU A N 1
ATOM 2052 C CA . LEU A 1 259 ? 68.760 0.292 -96.556 1.00 93.94 259 LEU A CA 1
ATOM 2053 C C . LEU A 1 259 ? 68.906 -0.811 -97.616 1.00 93.94 259 LEU A C 1
ATOM 2055 O O . LEU A 1 259 ? 69.973 -0.979 -98.220 1.00 93.94 259 LEU A O 1
ATOM 2059 N N . GLN A 1 260 ? 67.828 -1.537 -97.915 1.00 92.50 260 GLN A N 1
ATOM 2060 C CA . GLN A 1 260 ? 67.818 -2.529 -98.990 1.00 92.50 260 GLN A CA 1
ATOM 2061 C C . GLN A 1 260 ? 67.976 -1.896 -100.380 1.00 92.50 260 GLN A C 1
ATOM 2063 O O . GLN A 1 260 ? 68.674 -2.452 -101.232 1.00 92.50 260 GLN A O 1
ATOM 2068 N N . GLN A 1 261 ? 67.362 -0.739 -100.640 1.00 93.19 261 GLN A N 1
ATOM 2069 C CA . GLN A 1 261 ? 67.552 -0.014 -101.900 1.00 93.19 261 GLN A CA 1
ATOM 2070 C C . GLN A 1 261 ? 68.993 0.482 -102.053 1.00 93.19 261 GLN A C 1
ATOM 2072 O O . GLN A 1 261 ? 69.603 0.256 -103.100 1.00 93.19 261 GLN A O 1
ATOM 2077 N N . VAL A 1 262 ? 69.563 1.081 -101.004 1.00 91.56 262 VAL A N 1
ATOM 2078 C CA . VAL A 1 262 ? 70.954 1.557 -100.988 1.00 91.56 262 VAL A CA 1
ATOM 2079 C C . VAL A 1 262 ? 71.922 0.398 -101.201 1.00 91.56 262 VAL A C 1
ATOM 2081 O O . VAL A 1 262 ? 72.788 0.491 -102.064 1.00 91.56 262 VAL A O 1
ATOM 2084 N N . SER A 1 263 ? 71.745 -0.736 -100.519 1.00 90.31 263 SER A N 1
ATOM 2085 C CA . SER A 1 263 ? 72.609 -1.909 -100.724 1.00 90.31 263 SER A CA 1
ATOM 2086 C C . SER A 1 263 ? 72.476 -2.514 -102.130 1.00 90.31 263 SER A C 1
ATOM 2088 O O . SER A 1 263 ? 73.475 -2.934 -102.720 1.00 90.31 263 SER A O 1
ATOM 2090 N N . LYS A 1 264 ? 71.272 -2.523 -102.729 1.00 91.06 264 LYS A N 1
ATOM 2091 C CA . LYS A 1 264 ? 71.074 -2.901 -104.144 1.00 91.06 264 LYS A CA 1
ATOM 2092 C C . LYS A 1 264 ? 71.800 -1.939 -105.085 1.00 91.06 264 LYS A C 1
ATOM 2094 O O . LYS A 1 264 ? 72.433 -2.400 -106.035 1.00 91.06 264 LYS A O 1
ATOM 2099 N N . LEU A 1 265 ? 71.706 -0.630 -104.847 1.00 88.50 265 LEU A N 1
ATOM 2100 C CA . LEU A 1 265 ? 72.403 0.394 -105.628 1.00 88.50 265 LEU A CA 1
ATOM 2101 C C . LEU A 1 265 ? 73.921 0.282 -105.472 1.00 88.50 265 LEU A C 1
ATOM 2103 O O . LEU A 1 265 ? 74.620 0.301 -106.479 1.00 88.50 265 LEU A O 1
ATOM 2107 N N . GLN A 1 266 ? 74.422 0.057 -104.259 1.00 89.44 266 GLN A N 1
ATOM 2108 C CA . GLN A 1 266 ? 75.839 -0.172 -103.986 1.00 89.44 266 GLN A CA 1
ATOM 2109 C C . GLN A 1 266 ? 76.355 -1.406 -104.734 1.00 89.44 266 GLN A C 1
ATOM 2111 O O . GLN A 1 266 ? 77.334 -1.304 -105.466 1.00 89.44 266 GLN A O 1
ATOM 2116 N N . LYS A 1 267 ? 75.643 -2.542 -104.674 1.00 89.62 267 LYS A N 1
ATOM 2117 C CA . LYS A 1 267 ? 75.983 -3.742 -105.463 1.00 89.62 267 LYS A CA 1
ATOM 2118 C C . LYS A 1 267 ? 75.959 -3.478 -106.973 1.00 89.62 267 LYS A C 1
ATOM 2120 O O . LYS A 1 267 ? 76.776 -4.031 -107.707 1.00 89.62 267 LYS A O 1
ATOM 2125 N N . LYS A 1 268 ? 75.018 -2.664 -107.471 1.00 87.25 268 LYS A N 1
ATOM 2126 C CA . LYS A 1 268 ? 74.976 -2.255 -108.888 1.00 87.25 268 LYS A CA 1
ATOM 2127 C C . LYS A 1 268 ? 76.168 -1.365 -109.253 1.00 87.25 268 LYS A C 1
ATOM 2129 O O . LYS A 1 268 ? 76.760 -1.590 -110.304 1.00 87.25 268 LYS A O 1
ATOM 2134 N N . ALA A 1 269 ? 76.527 -0.408 -108.400 1.00 80.88 269 ALA A N 1
ATOM 2135 C CA . ALA A 1 269 ? 77.672 0.478 -108.582 1.00 80.88 269 ALA A CA 1
ATOM 2136 C C . ALA A 1 269 ? 78.997 -0.298 -108.552 1.00 80.88 269 ALA A C 1
ATOM 2138 O O . ALA A 1 269 ? 79.828 -0.103 -109.431 1.00 80.88 269 ALA A O 1
ATOM 2139 N N . GLU A 1 270 ? 79.163 -1.247 -107.626 1.00 81.94 270 GLU A N 1
ATOM 2140 C CA . GLU A 1 270 ? 80.310 -2.164 -107.589 1.00 81.94 270 GLU A CA 1
ATOM 2141 C C . GLU A 1 270 ? 80.385 -3.036 -108.848 1.00 81.94 270 GLU A C 1
ATOM 2143 O O . GLU A 1 270 ? 81.447 -3.138 -109.454 1.00 81.94 270 GLU A O 1
ATOM 2148 N N . LYS A 1 271 ? 79.262 -3.601 -109.320 1.00 80.81 271 LYS A N 1
ATOM 2149 C CA . LYS A 1 271 ? 79.219 -4.330 -110.604 1.00 80.81 271 LYS A CA 1
ATOM 2150 C C . LYS A 1 271 ? 79.574 -3.450 -111.805 1.00 80.81 271 LYS A C 1
ATOM 2152 O O . LYS A 1 271 ? 80.152 -3.946 -112.768 1.00 80.81 271 LYS A O 1
ATOM 2157 N N . LEU A 1 272 ? 79.185 -2.174 -111.795 1.00 74.06 272 LEU A N 1
ATOM 2158 C CA . LEU A 1 272 ? 79.560 -1.224 -112.842 1.00 74.06 272 LEU A CA 1
ATOM 2159 C C . LEU A 1 272 ? 81.061 -0.915 -112.765 1.00 74.06 272 LEU A C 1
ATOM 2161 O O . LEU A 1 272 ? 81.742 -0.984 -113.778 1.00 74.06 272 LEU A O 1
ATOM 2165 N N . LYS A 1 273 ? 81.587 -0.681 -111.558 1.00 74.81 273 LYS A N 1
ATOM 2166 C CA . LYS A 1 273 ? 83.013 -0.455 -111.293 1.00 74.81 273 LYS A CA 1
ATOM 2167 C C . LYS A 1 273 ? 83.875 -1.638 -111.738 1.00 74.81 273 LYS A C 1
ATOM 2169 O O . LYS A 1 273 ? 84.888 -1.420 -112.384 1.00 74.81 273 LYS A O 1
ATOM 2174 N N . MET A 1 274 ? 83.445 -2.874 -111.479 1.00 68.00 274 MET A N 1
ATOM 2175 C CA . MET A 1 274 ? 84.125 -4.084 -111.962 1.00 68.00 274 MET A CA 1
ATOM 2176 C C . MET A 1 274 ? 84.090 -4.214 -113.493 1.00 68.00 274 MET A C 1
ATOM 2178 O O . MET A 1 274 ? 85.038 -4.728 -114.068 1.00 68.00 274 MET A O 1
ATOM 2182 N N . ARG A 1 275 ? 83.056 -3.691 -114.171 1.00 64.62 275 ARG A N 1
ATOM 2183 C CA . ARG A 1 275 ? 83.016 -3.601 -115.645 1.00 64.62 275 ARG A CA 1
ATOM 2184 C C . ARG A 1 275 ? 83.962 -2.550 -116.231 1.00 64.62 275 ARG A C 1
ATOM 2186 O O . ARG A 1 275 ? 84.302 -2.656 -117.399 1.00 64.62 275 ARG A O 1
ATOM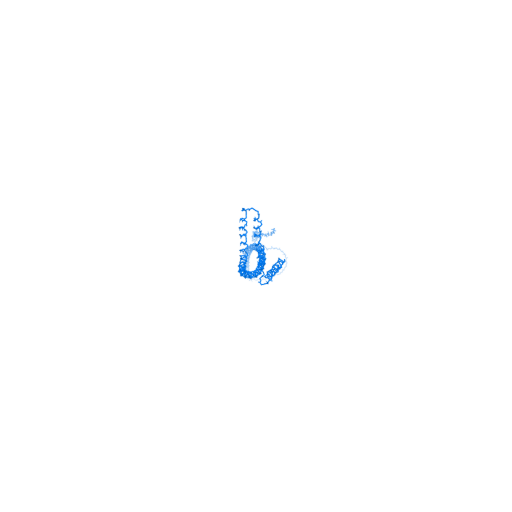 2193 N N . PHE A 1 276 ? 84.380 -1.565 -115.439 1.00 56.56 276 PHE A N 1
ATOM 2194 C CA . PHE A 1 276 ? 85.377 -0.561 -115.825 1.00 56.56 276 PHE A CA 1
ATOM 2195 C C . PHE A 1 276 ? 86.799 -0.908 -115.357 1.00 56.56 276 PHE A C 1
ATOM 2197 O O . PHE A 1 276 ? 87.721 -0.154 -115.645 1.00 56.56 276 PHE A O 1
ATOM 2204 N N . HIS A 1 277 ? 86.995 -2.017 -114.634 1.00 49.34 277 HIS A N 1
ATOM 2205 C CA . HIS A 1 277 ? 88.304 -2.390 -114.088 1.00 49.34 277 HIS A CA 1
ATOM 2206 C C . HIS A 1 277 ? 89.095 -3.388 -114.951 1.00 49.34 277 HIS A C 1
ATOM 2208 O O . HIS A 1 277 ? 90.129 -3.862 -114.491 1.00 49.34 277 HIS A O 1
ATOM 2214 N N . ASP A 1 278 ? 88.657 -3.655 -116.187 1.00 39.50 278 ASP A N 1
ATOM 2215 C CA . ASP A 1 278 ? 89.341 -4.549 -117.142 1.00 39.50 278 ASP A CA 1
ATOM 2216 C C . ASP A 1 278 ? 90.149 -3.801 -118.226 1.00 39.50 278 ASP A C 1
ATOM 2218 O O . ASP A 1 278 ? 90.440 -4.353 -119.276 1.00 39.50 278 ASP A O 1
ATOM 2222 N N . ASP A 1 279 ? 90.545 -2.549 -117.961 1.00 38.66 279 ASP A N 1
ATOM 2223 C CA . ASP A 1 279 ? 91.617 -1.849 -118.686 1.00 38.66 279 ASP A CA 1
ATOM 2224 C C . ASP A 1 279 ? 92.399 -0.952 -117.697 1.00 38.66 279 ASP A C 1
ATOM 2226 O O . ASP A 1 279 ? 91.901 0.042 -117.169 1.00 38.66 279 ASP A O 1
ATOM 2230 N N . SER A 1 280 ? 93.628 -1.359 -117.375 1.00 31.31 280 SER A N 1
ATOM 2231 C CA . SER A 1 280 ? 94.605 -0.666 -116.501 1.00 31.31 280 SER A CA 1
ATOM 2232 C C . SER A 1 280 ? 95.528 0.280 -117.313 1.00 31.31 280 SER A C 1
ATOM 2234 O O . SER A 1 280 ? 95.465 0.211 -118.538 1.00 31.31 280 SER A O 1
ATOM 2236 N N . PRO A 1 281 ? 96.475 1.074 -116.728 1.00 51.50 281 PRO A N 1
ATOM 2237 C CA . PRO A 1 281 ? 96.846 1.240 -115.309 1.00 51.50 281 PRO A CA 1
ATOM 2238 C C . PRO A 1 281 ? 97.040 2.701 -114.792 1.00 51.50 281 PRO A C 1
ATOM 2240 O O . PRO A 1 281 ? 97.311 3.647 -115.522 1.00 51.50 281 PRO A O 1
ATOM 2243 N N . THR A 1 282 ? 96.991 2.819 -113.461 1.00 37.88 282 THR A N 1
ATOM 2244 C CA . THR A 1 282 ? 97.858 3.598 -112.544 1.00 37.88 282 THR A CA 1
ATOM 2245 C C . THR A 1 282 ? 98.394 4.990 -112.945 1.00 37.88 282 THR A C 1
ATOM 2247 O O . THR A 1 282 ? 99.411 5.109 -113.623 1.00 37.88 282 THR A O 1
ATOM 2250 N N . ARG A 1 283 ? 97.896 6.044 -112.275 1.00 33.66 283 ARG A N 1
ATOM 2251 C CA . ARG A 1 283 ? 98.772 7.102 -111.729 1.00 33.66 283 ARG A CA 1
ATOM 2252 C C . ARG A 1 283 ? 98.195 7.690 -110.441 1.00 33.66 283 ARG A C 1
ATOM 2254 O O . ARG A 1 283 ? 97.213 8.422 -110.449 1.00 33.66 283 ARG A O 1
ATOM 2261 N N . SER A 1 284 ? 98.839 7.348 -109.331 1.00 33.97 284 SER A N 1
ATOM 2262 C CA . SER A 1 284 ? 98.675 7.984 -108.030 1.00 33.97 284 SER A CA 1
ATOM 2263 C C . SER A 1 284 ? 99.252 9.402 -108.053 1.00 33.97 284 SER A C 1
ATOM 2265 O O . SER A 1 284 ? 100.432 9.580 -108.357 1.00 33.97 284 SER A O 1
ATOM 2267 N N . LEU A 1 285 ? 98.454 10.388 -107.654 1.00 36.19 285 LEU A N 1
ATOM 2268 C CA . LEU A 1 285 ? 98.931 11.662 -107.122 1.00 36.19 285 LEU A CA 1
ATOM 2269 C C . LEU A 1 285 ? 98.249 11.859 -105.767 1.00 36.19 285 LEU A C 1
ATOM 2271 O O . LEU A 1 285 ? 97.071 12.183 -105.683 1.00 36.19 285 LEU A O 1
ATOM 2275 N N . ILE A 1 286 ? 99.007 11.580 -104.712 1.00 39.12 286 ILE A N 1
ATOM 2276 C CA . ILE A 1 286 ? 98.781 12.086 -103.356 1.00 39.12 286 ILE A CA 1
ATOM 22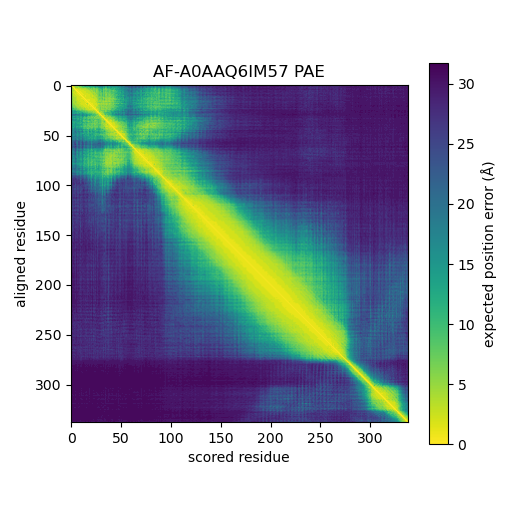77 C C . ILE A 1 286 ? 99.540 13.425 -103.323 1.00 39.12 286 ILE A C 1
ATOM 2279 O O . ILE A 1 286 ? 100.660 13.477 -103.832 1.00 39.12 286 ILE A O 1
ATOM 2283 N N . CYS A 1 287 ? 98.969 14.545 -102.865 1.00 34.69 287 CYS A N 1
ATOM 2284 C CA . CYS A 1 287 ? 99.062 15.080 -101.491 1.00 34.69 287 CYS A CA 1
ATOM 2285 C C . CYS A 1 287 ? 98.449 16.530 -101.461 1.00 34.69 287 CYS A C 1
ATOM 2287 O O . CYS A 1 287 ? 98.008 16.985 -102.514 1.00 34.69 287 CYS A O 1
ATOM 2289 N N . PRO A 1 288 ? 98.411 17.292 -100.342 1.00 44.38 288 PRO A N 1
ATOM 2290 C CA . PRO A 1 288 ? 97.251 17.425 -99.447 1.00 44.38 288 PRO A CA 1
ATOM 2291 C C . PRO A 1 288 ? 96.880 18.901 -99.087 1.00 44.38 288 PRO A C 1
ATOM 2293 O O . PRO A 1 288 ? 97.483 19.841 -99.590 1.00 44.38 288 PRO A O 1
ATOM 2296 N N . LEU A 1 289 ? 95.983 19.041 -98.095 1.00 29.02 289 LEU A N 1
ATOM 2297 C CA . LEU A 1 289 ? 95.833 20.127 -97.097 1.00 29.02 289 LEU A CA 1
ATOM 2298 C C . LEU A 1 289 ? 94.818 21.286 -97.306 1.00 29.02 289 LEU A C 1
ATOM 2300 O O . LEU A 1 289 ? 94.975 22.141 -98.168 1.00 29.02 289 LEU A O 1
ATOM 2304 N N . GLN A 1 290 ? 93.922 21.342 -96.307 1.00 31.28 290 GLN A N 1
ATOM 2305 C CA . GLN A 1 290 ? 93.379 22.491 -95.560 1.00 31.28 290 GLN A CA 1
ATOM 2306 C C . GLN A 1 290 ? 92.020 23.122 -95.920 1.00 31.28 290 GLN A C 1
ATOM 2308 O O . GLN A 1 290 ? 91.855 23.844 -96.895 1.00 31.28 290 GLN A O 1
ATOM 2313 N N . ASP A 1 291 ? 91.079 22.826 -95.013 1.00 30.62 291 ASP A N 1
ATOM 2314 C CA . ASP A 1 291 ? 90.042 23.655 -94.392 1.00 30.62 291 ASP A CA 1
ATOM 2315 C C . ASP A 1 291 ? 89.777 25.046 -94.980 1.00 30.62 291 ASP A C 1
ATOM 2317 O O . ASP A 1 291 ? 90.591 25.959 -94.867 1.00 30.62 291 ASP A O 1
ATOM 2321 N N . THR A 1 292 ? 88.542 25.266 -95.432 1.00 33.00 292 THR A N 1
ATOM 2322 C CA . THR A 1 292 ? 87.790 26.471 -95.060 1.00 33.00 292 THR A CA 1
ATOM 2323 C C . THR A 1 292 ? 86.302 26.131 -95.020 1.00 33.00 292 THR A C 1
ATOM 2325 O O . THR A 1 292 ? 85.778 25.386 -95.846 1.00 33.00 292 THR A O 1
ATOM 2328 N N . GLU A 1 293 ? 85.669 26.641 -93.978 1.00 31.59 293 GLU A N 1
ATOM 2329 C CA . GLU A 1 293 ? 84.297 26.453 -93.549 1.00 31.59 293 GLU A CA 1
ATOM 2330 C C . GLU A 1 293 ? 83.231 26.871 -94.575 1.00 31.59 293 GLU A C 1
ATOM 2332 O O . GLU A 1 293 ? 83.434 27.737 -95.421 1.00 31.59 293 GLU A O 1
ATOM 2337 N N . CYS A 1 294 ? 82.034 26.337 -94.319 1.00 28.25 294 CYS A N 1
ATOM 2338 C CA . CYS A 1 294 ? 80.737 26.981 -94.521 1.00 28.25 294 CYS A CA 1
ATOM 2339 C C . CYS A 1 294 ? 80.177 27.029 -95.955 1.00 28.25 294 CYS A C 1
ATOM 2341 O O . CYS A 1 294 ? 80.465 27.928 -96.736 1.00 28.25 294 CYS A O 1
ATOM 2343 N N . CYS A 1 295 ? 79.248 26.111 -96.238 1.00 33.34 295 CYS A N 1
ATOM 2344 C CA . CYS A 1 295 ? 77.921 26.461 -96.758 1.00 33.34 295 CYS A CA 1
ATOM 2345 C C . CYS A 1 295 ? 76.963 25.292 -96.494 1.00 33.34 295 CYS A C 1
ATOM 2347 O O . CYS A 1 295 ? 76.986 24.266 -97.178 1.00 33.34 295 CYS A O 1
ATOM 2349 N N . ASP A 1 296 ? 76.134 25.468 -95.466 1.00 32.34 296 ASP A N 1
ATOM 2350 C CA . ASP A 1 296 ? 75.006 24.613 -95.118 1.00 32.34 296 ASP A CA 1
ATOM 2351 C C . ASP A 1 296 ? 74.129 24.324 -96.339 1.00 32.34 296 ASP A C 1
ATOM 2353 O O . ASP A 1 296 ? 73.409 25.181 -96.843 1.00 32.34 296 ASP A O 1
ATOM 2357 N N . SER A 1 297 ? 74.165 23.079 -96.803 1.00 39.16 297 SER A N 1
ATOM 2358 C CA . SER A 1 297 ? 73.204 22.539 -97.766 1.00 39.16 297 SER A CA 1
ATOM 2359 C C . SER A 1 297 ? 72.505 21.350 -97.127 1.00 39.16 297 SER A C 1
ATOM 2361 O O . SER A 1 297 ? 72.719 20.196 -97.497 1.00 39.16 297 SER A O 1
ATOM 2363 N N . ARG A 1 298 ? 71.702 21.622 -96.097 1.00 42.44 298 ARG A N 1
ATOM 2364 C CA . ARG A 1 298 ? 70.856 20.606 -95.475 1.00 42.44 298 ARG A CA 1
ATOM 2365 C C . ARG A 1 298 ? 69.496 21.175 -95.108 1.00 42.44 298 ARG A C 1
ATOM 2367 O O . ARG A 1 298 ? 69.195 21.338 -93.935 1.00 42.44 298 ARG A O 1
ATOM 2374 N N . THR A 1 299 ? 68.649 21.371 -96.113 1.00 40.28 299 THR A N 1
ATOM 2375 C CA . THR A 1 299 ? 67.197 21.432 -95.908 1.00 40.28 299 THR A CA 1
ATOM 2376 C C . THR A 1 299 ? 66.474 21.243 -97.232 1.00 40.28 299 THR A C 1
ATOM 2378 O O . THR A 1 299 ? 66.348 22.148 -98.048 1.00 40.28 299 THR A O 1
ATOM 2381 N N . THR A 1 300 ? 65.952 20.044 -97.441 1.00 38.78 300 THR A N 1
ATOM 2382 C CA . THR A 1 300 ? 64.759 19.862 -98.274 1.00 38.78 300 THR A CA 1
ATOM 2383 C C . THR A 1 300 ? 63.919 18.788 -97.598 1.00 38.78 300 THR A C 1
ATOM 2385 O O . THR A 1 300 ? 63.764 17.674 -98.079 1.00 38.78 300 THR A O 1
ATOM 2388 N N . TRP A 1 301 ? 63.489 19.114 -96.378 1.00 40.72 301 TRP A N 1
ATOM 2389 C CA . TRP A 1 301 ? 62.320 18.490 -95.777 1.00 40.72 301 TRP A CA 1
ATOM 2390 C C . TRP A 1 301 ? 61.134 19.353 -96.178 1.00 40.72 301 TRP A C 1
ATOM 2392 O O . TRP A 1 301 ? 61.203 20.580 -96.101 1.00 40.72 301 TRP A O 1
ATOM 2402 N N . ASP A 1 302 ? 60.115 18.681 -96.688 1.00 50.03 302 ASP A N 1
ATOM 2403 C CA . ASP A 1 302 ? 58.928 19.244 -97.307 1.00 50.03 302 ASP A CA 1
ATOM 2404 C C . ASP A 1 302 ? 58.242 20.257 -96.374 1.00 50.03 302 ASP A C 1
ATOM 2406 O O . ASP A 1 302 ? 57.757 19.914 -95.291 1.00 50.03 302 ASP A O 1
ATOM 2410 N N . VAL A 1 303 ? 58.274 21.531 -96.769 1.00 53.88 303 VAL A N 1
ATOM 2411 C CA . VAL A 1 303 ? 57.763 22.673 -95.991 1.00 53.88 303 VAL A CA 1
ATOM 2412 C C . VAL A 1 303 ? 56.246 22.563 -95.791 1.00 53.88 303 VAL A C 1
ATOM 2414 O O . VAL A 1 303 ? 55.723 23.053 -94.786 1.00 53.88 303 VAL A O 1
ATOM 2417 N N . ASP A 1 304 ? 55.553 21.842 -96.673 1.00 53.28 304 ASP A N 1
ATOM 2418 C CA . ASP A 1 304 ? 54.113 21.606 -96.569 1.00 53.28 304 ASP A CA 1
ATOM 2419 C C . ASP A 1 304 ? 53.758 20.633 -95.436 1.00 53.28 304 ASP A C 1
ATOM 2421 O O . ASP A 1 304 ? 52.810 20.882 -94.692 1.00 53.28 304 ASP A O 1
ATOM 2425 N N . ALA A 1 305 ? 54.561 19.590 -95.195 1.00 57.12 305 ALA A N 1
ATOM 2426 C CA . ALA A 1 305 ? 54.279 18.609 -94.142 1.00 57.12 305 ALA A CA 1
ATOM 2427 C C . ALA A 1 305 ? 54.429 19.197 -92.726 1.00 57.12 305 ALA A C 1
ATOM 2429 O O . ALA A 1 305 ? 53.655 18.882 -91.821 1.00 57.12 305 ALA A O 1
ATOM 2430 N N . VAL A 1 306 ? 55.411 20.083 -92.529 1.00 57.47 306 VAL A N 1
ATOM 2431 C CA . VAL A 1 306 ? 55.644 20.757 -91.238 1.00 57.47 306 VAL A CA 1
ATOM 2432 C C . VAL A 1 306 ? 54.583 21.833 -90.977 1.00 57.47 306 VAL A C 1
ATOM 2434 O O . VAL A 1 306 ? 54.163 22.028 -89.834 1.00 57.47 306 VAL A O 1
ATOM 2437 N N . SER A 1 307 ? 54.113 22.501 -92.032 1.00 67.56 307 SER A N 1
ATOM 2438 C CA . SER A 1 307 ? 53.058 23.515 -91.945 1.00 67.56 307 SER A CA 1
ATOM 2439 C C . SER A 1 307 ? 51.689 22.895 -91.643 1.00 67.56 307 SER A C 1
ATOM 2441 O O . SER A 1 307 ? 50.940 23.437 -90.828 1.00 67.56 307 SER A O 1
ATOM 2443 N N . ASP A 1 308 ? 51.389 21.726 -92.219 1.00 68.06 308 ASP A N 1
ATOM 2444 C CA . ASP A 1 308 ? 50.133 21.005 -91.981 1.00 68.06 308 ASP A CA 1
ATOM 2445 C C . ASP A 1 308 ? 50.068 20.416 -90.558 1.00 68.06 308 ASP A C 1
ATOM 2447 O O . ASP A 1 308 ? 49.049 20.534 -89.870 1.00 68.06 308 ASP A O 1
ATOM 2451 N N . LEU A 1 309 ? 51.196 19.901 -90.041 1.00 60.44 309 LEU A N 1
ATOM 2452 C CA . LEU A 1 309 ? 51.288 19.439 -88.650 1.00 60.44 309 LEU A CA 1
ATOM 2453 C C . LEU A 1 309 ? 51.098 20.589 -87.649 1.00 60.44 309 LEU A C 1
ATOM 2455 O O . LEU A 1 309 ? 50.394 20.437 -86.651 1.00 60.44 309 LEU A O 1
ATOM 2459 N N . LYS A 1 310 ? 51.694 21.756 -87.926 1.00 69.88 310 LYS A N 1
ATOM 2460 C CA . LYS A 1 310 ? 51.547 22.950 -87.083 1.00 69.88 310 LYS A CA 1
ATOM 2461 C C . LYS A 1 310 ? 50.107 23.472 -87.092 1.00 69.88 310 LYS A C 1
ATOM 2463 O O . LYS A 1 310 ? 49.567 23.778 -86.033 1.00 69.88 310 LYS A O 1
ATOM 2468 N N . SER A 1 311 ? 49.452 23.469 -88.256 1.00 71.75 311 SER A N 1
ATOM 2469 C CA . SER A 1 311 ? 48.035 23.832 -88.380 1.00 71.75 311 SER A CA 1
ATOM 2470 C C . SER A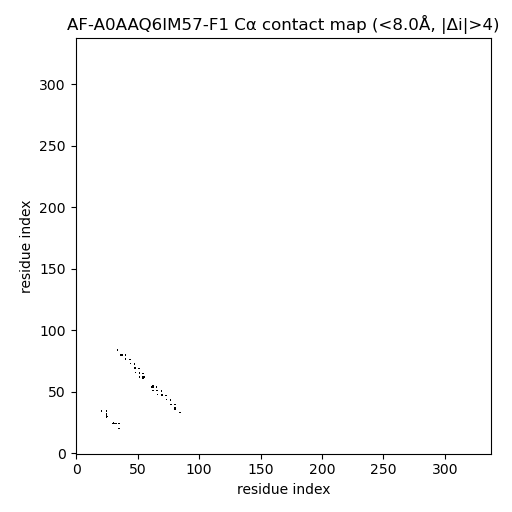 1 311 ? 47.107 22.891 -87.600 1.00 71.75 311 SER A C 1
ATOM 2472 O O . SER A 1 311 ? 46.140 23.353 -86.991 1.00 71.75 311 SER A O 1
ATOM 2474 N N . GLN A 1 312 ? 47.385 21.581 -87.582 1.00 68.31 312 GLN A N 1
ATOM 2475 C CA . GLN A 1 312 ? 46.599 20.624 -86.794 1.00 68.31 312 GLN A CA 1
ATOM 2476 C C . GLN A 1 312 ? 46.794 20.802 -85.285 1.00 68.31 312 GLN A C 1
ATOM 2478 O O . GLN A 1 312 ? 45.813 20.752 -84.540 1.00 68.31 312 GLN A O 1
ATOM 2483 N N . VAL A 1 313 ? 48.025 21.061 -84.835 1.00 67.31 313 VAL A N 1
ATOM 2484 C CA . VAL A 1 313 ? 48.317 21.329 -83.417 1.00 67.31 313 VAL A CA 1
ATOM 2485 C C . VAL A 1 313 ? 47.585 22.589 -82.947 1.00 67.31 313 VAL A C 1
ATOM 2487 O O . VAL A 1 313 ? 46.870 22.530 -81.944 1.00 67.31 313 VAL A O 1
ATOM 2490 N N . ASP A 1 314 ? 47.645 23.677 -83.719 1.00 70.56 314 ASP A N 1
ATOM 2491 C CA . ASP A 1 314 ? 46.982 24.941 -83.375 1.00 70.56 314 ASP A CA 1
ATOM 2492 C C . ASP A 1 314 ? 45.443 24.817 -83.348 1.00 70.56 314 ASP A C 1
ATOM 2494 O O . ASP A 1 314 ? 44.787 25.446 -82.519 1.00 70.56 314 ASP A O 1
ATOM 2498 N N . LYS A 1 315 ? 44.851 23.948 -84.184 1.00 71.38 315 LYS A N 1
ATOM 2499 C CA . LYS A 1 315 ? 43.403 23.646 -84.155 1.00 71.38 315 LYS A CA 1
ATOM 2500 C C . LYS A 1 315 ? 42.977 22.783 -82.963 1.00 71.38 315 LYS A C 1
ATOM 2502 O O . LYS A 1 315 ? 41.826 22.870 -82.542 1.00 71.38 315 LYS A O 1
ATOM 2507 N N . SER A 1 316 ? 43.869 21.946 -82.431 1.00 64.25 316 SER A N 1
ATOM 2508 C CA . SER A 1 316 ? 43.564 21.043 -81.309 1.00 64.25 316 SER A CA 1
ATOM 2509 C C . SER A 1 316 ? 43.702 21.698 -79.928 1.00 64.25 316 SER A C 1
ATOM 2511 O O . SER A 1 316 ? 43.044 21.276 -78.981 1.00 64.25 316 SER A O 1
ATOM 2513 N N . ASN A 1 317 ? 44.497 22.765 -79.818 1.00 66.44 317 ASN A N 1
ATOM 2514 C CA . ASN A 1 317 ? 44.766 23.482 -78.568 1.00 66.44 317 ASN A CA 1
ATOM 2515 C C . ASN A 1 317 ? 43.515 24.034 -77.836 1.00 66.44 317 ASN A C 1
ATOM 2517 O O . ASN A 1 317 ? 43.388 23.787 -76.635 1.00 66.44 317 ASN A O 1
ATOM 2521 N N . PRO A 1 318 ? 42.555 24.714 -78.502 1.00 70.81 318 PRO A N 1
ATOM 2522 C CA . PRO A 1 318 ? 41.380 25.255 -77.808 1.00 70.81 318 PRO A CA 1
ATOM 2523 C C . PRO A 1 318 ? 40.422 24.165 -77.295 1.00 70.81 318 PRO A C 1
ATOM 2525 O O . PRO A 1 318 ? 39.757 24.364 -76.283 1.00 70.81 318 PRO A O 1
ATOM 2528 N N . LEU A 1 319 ? 40.392 22.987 -77.934 1.00 62.84 319 LEU A N 1
ATOM 2529 C CA . LEU A 1 319 ? 39.592 21.841 -77.475 1.00 62.84 319 LEU A CA 1
ATOM 2530 C C . LEU A 1 319 ? 40.124 21.256 -76.159 1.00 62.84 319 LEU A C 1
ATOM 2532 O O . LEU A 1 319 ? 39.341 20.812 -75.320 1.00 62.84 319 LEU A O 1
ATOM 2536 N N . TYR A 1 320 ? 41.444 21.276 -75.955 1.00 57.75 320 TYR A N 1
ATOM 2537 C CA . TYR A 1 320 ? 42.049 20.846 -74.695 1.00 57.75 320 TYR A CA 1
ATOM 2538 C C . TYR A 1 320 ? 41.816 21.859 -73.566 1.00 57.75 320 TYR A C 1
ATOM 2540 O O . TYR A 1 320 ? 41.515 21.440 -72.447 1.00 57.75 320 TYR A O 1
ATOM 2548 N N . GLU A 1 321 ? 41.887 23.168 -73.842 1.00 63.81 321 GLU A N 1
ATOM 2549 C CA . GLU A 1 321 ? 41.560 24.202 -72.845 1.00 63.81 321 GLU A CA 1
ATOM 2550 C C . GLU A 1 321 ? 40.089 24.150 -72.405 1.00 63.81 321 GLU A C 1
ATOM 2552 O O . GLU A 1 321 ? 39.794 24.318 -71.222 1.00 63.81 321 GLU A O 1
ATOM 2557 N N . GLU A 1 322 ? 39.156 23.870 -73.317 1.00 64.69 322 GLU A N 1
ATOM 2558 C CA . GLU A 1 322 ? 37.728 23.805 -72.990 1.00 64.69 322 GLU A CA 1
ATOM 2559 C C . GLU A 1 322 ? 37.377 22.598 -72.101 1.00 64.69 322 GLU A C 1
ATOM 2561 O O . GLU A 1 322 ? 36.630 22.742 -71.129 1.00 64.69 322 GLU A O 1
ATOM 2566 N N . ILE A 1 323 ? 37.988 21.432 -72.346 1.00 61.94 323 ILE A N 1
ATOM 2567 C CA . ILE A 1 323 ? 37.845 20.248 -71.479 1.00 61.94 323 ILE A CA 1
ATOM 2568 C C . ILE A 1 323 ? 38.456 20.511 -70.093 1.00 61.94 323 ILE A C 1
ATOM 2570 O O . ILE A 1 323 ? 37.871 20.141 -69.071 1.00 61.94 323 ILE A O 1
ATOM 2574 N N . PHE A 1 324 ? 39.607 21.189 -70.036 1.00 56.78 324 PHE A N 1
ATOM 2575 C CA . PHE A 1 324 ? 40.272 21.505 -68.771 1.00 56.78 324 PHE A CA 1
ATOM 2576 C C . PHE A 1 324 ? 39.438 22.476 -67.921 1.00 56.78 324 PHE A C 1
ATOM 2578 O O . PHE A 1 324 ? 39.237 22.242 -66.728 1.00 56.78 324 PHE A O 1
ATOM 2585 N N . ASN A 1 325 ? 38.856 23.503 -68.546 1.00 59.53 325 ASN A N 1
ATOM 2586 C CA . ASN A 1 325 ? 38.011 24.488 -67.870 1.00 59.53 325 ASN A CA 1
ATOM 2587 C C . ASN A 1 325 ? 36.659 23.914 -67.403 1.00 59.53 325 ASN A C 1
ATOM 2589 O O . ASN A 1 325 ? 36.162 24.329 -66.357 1.00 59.53 325 ASN A O 1
ATOM 2593 N N . GLN A 1 326 ? 36.084 22.925 -68.100 1.00 55.97 326 GLN A N 1
ATOM 2594 C CA . GLN A 1 326 ? 34.867 22.231 -67.638 1.00 55.97 326 GLN A CA 1
ATOM 2595 C C . GLN A 1 326 ? 35.116 21.311 -66.430 1.00 55.97 326 GLN A C 1
ATOM 2597 O O . GLN A 1 326 ? 34.220 21.116 -65.611 1.00 55.97 326 GLN A O 1
ATOM 2602 N N . SER A 1 327 ? 36.330 20.774 -66.281 1.00 50.25 327 SER A N 1
ATOM 2603 C CA . SER A 1 327 ? 36.703 19.907 -65.150 1.00 50.25 327 SER A CA 1
ATOM 2604 C C . SER A 1 327 ? 37.101 20.665 -63.870 1.00 50.25 327 SER A C 1
ATOM 2606 O O . SER A 1 327 ? 37.246 20.062 -62.807 1.00 50.25 327 SER A O 1
ATOM 2608 N N . GLY A 1 328 ? 37.259 21.991 -63.954 1.00 46.91 328 GLY A N 1
ATOM 2609 C CA . GLY A 1 328 ? 37.851 22.833 -62.916 1.00 46.91 328 GLY A CA 1
ATOM 2610 C C . GLY A 1 328 ? 36.881 23.777 -62.203 1.00 46.91 328 GLY A C 1
ATOM 2611 O O . GLY A 1 328 ? 37.177 24.962 -62.090 1.00 46.91 328 GLY A O 1
ATOM 2612 N N . THR A 1 329 ? 35.747 23.301 -61.679 1.00 40.59 329 THR A N 1
ATOM 2613 C CA . THR A 1 329 ? 34.995 24.065 -60.658 1.00 40.59 329 THR A CA 1
ATOM 2614 C C . THR A 1 329 ? 35.396 23.624 -59.246 1.00 40.59 329 THR A C 1
ATOM 2616 O O . THR A 1 329 ? 35.070 22.502 -58.853 1.00 40.59 329 THR A O 1
ATOM 2619 N N . PRO A 1 330 ? 36.059 24.475 -58.439 1.00 43.88 330 PRO A N 1
ATOM 2620 C CA . PRO A 1 330 ? 36.349 24.163 -57.046 1.00 43.88 330 PRO A CA 1
ATOM 2621 C C . PRO A 1 330 ? 35.070 24.253 -56.201 1.00 43.88 330 PRO A C 1
ATOM 2623 O O . PRO A 1 330 ? 34.444 25.308 -56.084 1.00 43.88 330 PRO A O 1
ATOM 2626 N N . ILE A 1 331 ? 34.690 23.133 -55.579 1.00 45.75 331 ILE A N 1
ATOM 2627 C CA . ILE A 1 331 ? 33.630 23.055 -54.568 1.00 45.75 331 ILE A CA 1
ATOM 2628 C C . ILE A 1 331 ? 34.122 23.795 -53.320 1.00 45.75 331 ILE A C 1
ATOM 2630 O O . ILE A 1 331 ? 34.799 23.225 -52.469 1.00 45.75 331 ILE A O 1
ATOM 2634 N N . ASN A 1 332 ? 33.793 25.080 -53.205 1.00 45.12 332 ASN A N 1
ATOM 2635 C CA . ASN A 1 332 ? 33.991 25.838 -51.977 1.00 45.12 332 ASN A CA 1
ATOM 2636 C C . ASN A 1 332 ? 32.643 25.971 -51.250 1.00 45.12 332 ASN A C 1
ATOM 2638 O O . ASN A 1 332 ? 31.849 26.868 -51.528 1.00 45.12 332 ASN A O 1
ATOM 2642 N N . ARG A 1 333 ? 32.361 25.037 -50.336 1.00 41.09 333 ARG A N 1
ATOM 2643 C CA . ARG A 1 333 ? 31.313 25.170 -49.310 1.00 41.09 333 ARG A CA 1
ATOM 2644 C C . ARG A 1 333 ? 31.832 24.630 -47.981 1.00 41.09 333 ARG A C 1
ATOM 2646 O O . ARG A 1 333 ? 31.532 23.511 -47.592 1.00 41.09 333 ARG A O 1
ATOM 2653 N N . TYR A 1 334 ? 32.567 25.471 -47.265 1.00 39.69 334 TYR A N 1
ATOM 2654 C CA . TYR A 1 334 ? 32.538 25.462 -45.806 1.00 39.69 334 TYR A CA 1
ATOM 2655 C C . TYR A 1 334 ? 31.591 26.581 -45.366 1.00 39.69 334 TYR A C 1
ATOM 2657 O O . TYR A 1 334 ? 31.972 27.747 -45.324 1.00 39.69 334 TYR A O 1
ATOM 2665 N N . GLN A 1 335 ? 30.338 26.233 -45.070 1.00 38.81 335 GLN A N 1
ATOM 2666 C CA . GLN A 1 335 ? 29.456 27.073 -44.261 1.00 38.81 335 GLN A CA 1
ATOM 2667 C C . GLN A 1 335 ? 29.538 26.572 -42.817 1.00 38.81 335 GLN A C 1
ATOM 2669 O O . GLN A 1 335 ? 29.250 25.411 -42.543 1.00 38.81 335 GLN A O 1
ATOM 2674 N N . LYS A 1 336 ? 29.971 27.451 -41.908 1.00 37.00 336 LYS A N 1
ATOM 2675 C CA . LYS A 1 336 ? 29.832 27.283 -40.456 1.00 37.00 336 LYS A CA 1
ATOM 2676 C C . LYS A 1 336 ? 28.425 27.754 -40.034 1.00 37.00 336 LYS A C 1
ATOM 2678 O O . LYS A 1 336 ? 27.952 28.733 -40.615 1.00 37.00 336 LYS A O 1
ATOM 2683 N N . PRO A 1 337 ? 27.779 27.095 -39.058 1.00 47.19 337 PRO A N 1
ATOM 2684 C CA . PRO A 1 337 ? 26.395 27.373 -38.667 1.00 47.19 337 PRO A CA 1
ATOM 2685 C C . PRO A 1 337 ? 26.289 28.538 -37.664 1.00 47.19 337 PRO A C 1
ATOM 2687 O O . PRO A 1 337 ? 27.268 28.826 -36.968 1.00 47.19 337 PRO A O 1
ATOM 2690 N N . PRO A 1 338 ? 25.113 29.170 -37.535 1.00 51.81 338 PRO A N 1
ATOM 2691 C CA . PRO A 1 338 ? 24.505 29.473 -36.245 1.00 51.81 338 PRO A CA 1
ATOM 2692 C C . PRO A 1 338 ? 23.652 28.307 -35.730 1.00 51.81 338 PRO A C 1
ATOM 2694 O O . PRO A 1 338 ? 22.947 27.672 -36.551 1.00 51.81 338 PRO A O 1
#

Foldseek 3Di:
DPPPVVVVVVVVVVVVVVVVLVVVCPPPVPVDCLVVVLVVLVVCLCVLVVVLVVVVVDDPPPNPVSVVVSVVVNVVSVVCSVPVVVVVVPVVVVVVVVVVVVVVVVVVVVVVVVVVVVVVVVVVVVVVVVVVVVVVVVVVVVVVVVVVVVVVVVVVVVVVVVVVVVVVVVVVVVVVVVVVVVVVVVVVVVVVVVVVVVVVVVVVVVVVVVVVVVVVVVVVVVVVVVVVVVVVVVVVVVVVVVVVVVVVVVVVVVVVVVVVVVVVVVVVVVVVVVVVPPDDDDDDDDDDDDDDDDDDPDDDDPPVVVVVVVVVVVVCVVVVVVVVVVVDDDPDDDDDDD

Organism: Anabas testudineus (NCBI:txid64144)

Solvent-accessible surface area (backbone atoms only — not comparable to full-atom values): 19320 Å² total; per-residue (Å²): 131,72,68,63,60,56,53,53,54,50,52,52,53,51,53,52,53,53,50,55,52,54,51,62,49,66,40,87,89,46,86,50,66,66,69,60,57,44,52,57,46,59,66,52,49,57,51,41,58,56,51,37,62,66,45,62,82,64,62,96,76,64,40,64,62,47,44,52,52,27,54,52,51,42,51,51,42,54,52,49,59,66,50,56,68,60,58,60,67,55,58,58,59,61,53,55,56,55,52,55,59,50,51,53,52,53,50,56,50,52,50,51,50,53,50,50,52,51,50,53,52,51,50,51,54,50,47,53,57,50,47,57,53,48,51,52,50,50,52,52,51,49,52,51,52,51,50,52,48,54,51,49,52,51,52,51,50,51,52,49,53,49,50,51,52,50,48,53,50,53,51,52,51,50,52,52,51,52,52,54,49,53,53,48,51,54,52,49,52,50,50,51,51,53,50,51,54,52,50,50,52,49,51,52,51,55,48,52,53,50,52,52,49,52,51,50,54,51,51,50,49,54,52,50,53,51,51,54,52,50,52,51,52,52,50,50,52,50,52,49,52,51,52,53,49,51,53,50,51,51,54,51,51,52,51,51,53,49,52,51,50,50,52,52,50,49,54,49,50,50,55,49,51,59,71,62,64,83,69,83,83,91,83,90,80,88,85,89,89,83,90,80,83,88,80,94,85,82,82,87,70,66,67,64,62,59,51,53,53,50,52,52,51,63,67,48,50,63,61,54,52,52,55,52,60,72,73,61,74,83,88,84,79,87,81,81,83,134

Radius of gyration: 107.94 Å; Cα contacts (8 Å, |Δi|>4): 34; chains: 1; bounding box: 210×50×273 Å

Sequence (338 aa):
MAGIKALISLSFGGAIGLMFLMLGCALPVYDKYWPLFLLFFYILSPIPYCISRRVVDDTDSASNACKELAIFLTTGIVISAFGLPIVFARAEVDLVDLLRQRLVLLVEESSRDMEVLRQVGSELLCLQSSEVKLEGLVEELHAEAQHRAAVAEGLQAELHAEAERSAAVTESLHTELRSKTVDLEKLQDLNQTLTEELKDLRRAHQKEVKELQQENEGSLRKLQETAEQFEWLCQQQRNWMCCVKRFKDCLMEEREALLQQVSKLQKKAEKLKMRFHDDSPTRSLICPLQDTECCDSRTTWDVDAVSDLKSQVDKSNPLYEEIFNQSGTPINRYQKPP

InterPro domains:
  IPR007262 Vps55/LEPROT [PF04133] (7-93)
  IPR007262 Vps55/LEPROT [PTHR12050] (1-93)

pLDDT: mean 76.82, std 20.36, range [28.25, 98.56]

Mean predicted aligned error: 21.46 Å

Secondary structure (DSSP, 8-state):
--HHHHHHHHHHHHHHHHHHHHHHHH-TT----THHHHHHHHHHTHHHHHHHHHHTTS-TTTHHHHHHHHHHHHHHHHHHHHHHHHHHHHHHHHHHHHHHHHHHHHHHHHHHHHHHHHHHHHHHHHHHHHHHHHHHHHHHHHHHHHHHHHHHHHHHHHHHHHHHHHHHHHHHHHHHHHHHHHHHHHHHHHHHHHHHHHHHHHHHHHHHHHHHHHHHHHHHHHHHHHHHHHHHHHHHHHHHHHHHHHHHHHHHHHHHHHHHHHHHHHHHHHHHHHHT-SS---------------------S-HHHHHHHHHHHHHHHHHHHHHHHHH-------PPP-